Protein AF-Q0P4L7-F1 (afdb_monomer_lite)

Organism: Xenopus tropicalis (NCBI:txid8364)

Foldseek 3Di:
DDPVVVVVVVVPPDDDDPDDDDDDDDDDDDDDDPPVVPPVVVPVLVDDPQADVPQPQQCPFPLNVVLVVLVVVLVVDDPPPPSNVVSVVVNNVVSVLVVQLLVLQLVLCVVLVCVVCSVVLRHDHPPLDQPDPVLLVVLVVLLVVLVVFFPSHPPPDDRGVSSSSSSSVCVVVVNSVVSSVVRCVPTGDPPPPPPD

Sequence (196 aa):
MCLKDWLCAFCCLRLGCLEYPKNEKQPLVSGNNNQYKTYAVIDDDERNLWSSPHDLSHTEAVDDRMLQSWIQTRNQLEKDSEEWQKLNYEIYTLRQARREVRARWRRILEDLGFQKEAETLLSVTKQSTISNPKNMKRAMELLVKLSDNTTIFPAGWDLPVRYLYIMDRLICLDAVDDFLNIAQKKYPKTKMDISQ

InterPro domains:
  IPR031638 Melanoregulin [PF15812] (43-189)
  IPR031638 Melanoregulin [PTHR34340] (6-190)

Structure (mmCIF, N/CA/C/O backbone):
data_AF-Q0P4L7-F1
#
_entry.id   AF-Q0P4L7-F1
#
loop_
_atom_site.group_PDB
_atom_site.id
_atom_site.type_symbol
_atom_site.label_atom_id
_atom_site.label_alt_id
_atom_site.label_comp_id
_atom_site.label_asym_id
_atom_site.label_entity_id
_atom_site.label_seq_id
_atom_site.pdbx_PDB_ins_code
_atom_site.Cartn_x
_atom_site.Cartn_y
_atom_site.Cartn_z
_atom_site.occupancy
_atom_site.B_iso_or_equiv
_atom_site.auth_seq_id
_atom_site.auth_comp_id
_atom_site.auth_asym_id
_atom_site.auth_atom_id
_atom_site.pdbx_PDB_model_num
ATOM 1 N N . MET A 1 1 ? -8.226 -16.761 19.031 1.00 44.53 1 MET A N 1
ATOM 2 C CA . MET A 1 1 ? -7.142 -16.227 19.882 1.00 44.53 1 MET A CA 1
ATOM 3 C C . MET A 1 1 ? -7.599 -14.880 20.400 1.00 44.53 1 MET A C 1
ATOM 5 O O . MET A 1 1 ? -8.199 -14.144 19.626 1.00 44.53 1 MET A O 1
ATOM 9 N N . CYS A 1 2 ? -7.441 -14.613 21.695 1.00 39.97 2 CYS A N 1
ATOM 10 C CA . CYS A 1 2 ? -7.955 -13.394 22.313 1.00 39.97 2 CYS A CA 1
ATOM 11 C C . CYS A 1 2 ? -7.069 -12.192 21.937 1.00 39.97 2 CYS A C 1
ATOM 13 O O . CYS A 1 2 ? -5.871 -12.361 21.715 1.00 39.97 2 CYS A O 1
ATOM 15 N N . LEU A 1 3 ? -7.641 -10.982 21.887 1.00 48.78 3 LEU A N 1
ATOM 16 C CA . LEU A 1 3 ? -6.961 -9.720 21.534 1.00 48.78 3 LEU A CA 1
ATOM 17 C C . LEU A 1 3 ? -5.634 -9.528 22.298 1.00 48.78 3 LEU A C 1
ATOM 19 O O . LEU A 1 3 ? -4.641 -9.058 21.748 1.00 48.78 3 LEU A O 1
ATOM 23 N N . LYS A 1 4 ? -5.613 -9.959 23.567 1.00 49.16 4 LYS A N 1
ATOM 24 C CA . LYS A 1 4 ? -4.428 -9.934 24.433 1.00 49.16 4 LYS A CA 1
ATOM 25 C C . LYS A 1 4 ? -3.365 -10.947 24.016 1.00 49.16 4 LYS A C 1
ATOM 27 O O . LYS A 1 4 ? -2.190 -10.608 24.044 1.00 49.16 4 LYS A O 1
ATOM 32 N N . ASP A 1 5 ? -3.762 -12.143 23.588 1.00 48.72 5 ASP A N 1
ATOM 33 C CA . ASP A 1 5 ? -2.827 -13.199 23.183 1.00 48.72 5 ASP A CA 1
ATOM 34 C C . ASP A 1 5 ? -2.076 -12.796 21.907 1.00 48.72 5 ASP A C 1
ATOM 36 O O . ASP A 1 5 ? -0.876 -13.036 21.789 1.00 48.72 5 ASP A O 1
ATOM 40 N N . TRP A 1 6 ? -2.765 -12.120 20.978 1.00 59.53 6 TRP A N 1
ATOM 41 C CA . TRP A 1 6 ? -2.160 -11.618 19.742 1.00 59.53 6 TRP A CA 1
ATOM 42 C C . TRP A 1 6 ? -1.188 -10.452 19.997 1.00 59.53 6 TRP A C 1
ATOM 44 O O . TRP A 1 6 ? -0.068 -10.466 19.486 1.00 59.53 6 TRP A O 1
ATOM 54 N N . LEU A 1 7 ? -1.568 -9.486 20.846 1.00 53.41 7 LEU A N 1
ATOM 55 C CA . LEU A 1 7 ? -0.697 -8.364 21.231 1.00 53.41 7 LEU A CA 1
ATOM 56 C C . LEU A 1 7 ? 0.515 -8.821 22.070 1.00 53.41 7 LEU A C 1
ATOM 58 O O . LEU A 1 7 ? 1.633 -8.351 21.850 1.00 53.41 7 LEU A O 1
ATOM 62 N N . CYS A 1 8 ? 0.333 -9.773 22.994 1.00 52.91 8 CYS A N 1
ATOM 63 C CA . CYS A 1 8 ? 1.425 -10.314 23.810 1.00 52.91 8 CYS A CA 1
ATOM 64 C C . CYS A 1 8 ? 2.423 -11.142 22.996 1.00 52.91 8 CYS A C 1
ATOM 66 O O . CYS A 1 8 ? 3.624 -11.049 23.256 1.00 52.91 8 CYS A O 1
ATOM 68 N N . ALA A 1 9 ? 1.963 -11.908 22.000 1.00 54.38 9 ALA A N 1
ATOM 69 C CA . ALA A 1 9 ? 2.856 -12.705 21.162 1.00 54.38 9 ALA A CA 1
ATOM 70 C C . ALA A 1 9 ? 3.908 -11.835 20.450 1.00 54.38 9 ALA A C 1
ATOM 72 O O . ALA A 1 9 ? 5.060 -12.245 20.335 1.00 54.38 9 ALA A O 1
ATOM 73 N N . PHE A 1 10 ? 3.557 -10.612 20.040 1.00 47.50 10 PHE A N 1
ATOM 74 C CA . PHE A 1 10 ? 4.502 -9.700 19.390 1.00 47.50 10 PHE A CA 1
ATOM 75 C C . PHE A 1 10 ? 5.312 -8.837 20.362 1.00 47.50 10 PHE A C 1
ATOM 77 O O . PHE A 1 10 ? 6.471 -8.537 20.074 1.00 47.50 10 PHE A O 1
ATOM 84 N N . CYS A 1 11 ? 4.757 -8.469 21.521 1.00 47.03 11 CYS A N 1
ATOM 85 C CA . CYS A 1 11 ? 5.459 -7.606 22.473 1.00 47.03 11 CYS A CA 1
ATOM 86 C C . CYS A 1 11 ? 6.627 -8.314 23.186 1.00 47.03 11 CYS A C 1
ATOM 88 O O . CYS A 1 11 ? 7.619 -7.670 23.517 1.00 47.03 11 CYS A O 1
ATOM 90 N N . CYS A 1 12 ? 6.548 -9.630 23.418 1.00 43.88 12 CYS A N 1
ATOM 91 C CA . CYS A 1 12 ? 7.558 -10.346 24.210 1.00 43.88 12 CYS A CA 1
ATOM 92 C C . CYS A 1 12 ? 8.704 -10.959 23.388 1.00 43.88 12 CYS A C 1
ATOM 94 O O . CYS A 1 12 ? 9.668 -11.454 23.969 1.00 43.88 12 CYS A O 1
ATOM 96 N N . LEU A 1 13 ? 8.634 -10.936 22.053 1.00 46.31 13 LEU A N 1
ATOM 97 C CA . LEU A 1 13 ? 9.623 -11.615 21.208 1.00 46.31 13 LEU A CA 1
ATOM 98 C C . LEU A 1 13 ? 10.881 -10.791 20.904 1.00 46.31 13 LEU A C 1
ATOM 100 O O . LEU A 1 13 ? 11.811 -11.328 20.303 1.00 46.31 13 LEU A O 1
ATOM 104 N N . ARG A 1 14 ? 10.977 -9.523 21.329 1.00 42.06 14 ARG A N 1
ATOM 105 C CA . ARG A 1 14 ? 12.215 -8.747 21.168 1.00 42.06 14 ARG A CA 1
ATOM 106 C C . ARG A 1 14 ? 12.517 -7.862 22.374 1.00 42.06 14 ARG A C 1
ATOM 108 O O . ARG A 1 14 ? 11.899 -6.827 22.563 1.00 42.06 14 ARG A O 1
ATOM 115 N N . LEU A 1 15 ? 13.576 -8.266 23.075 1.00 40.47 15 LEU A N 1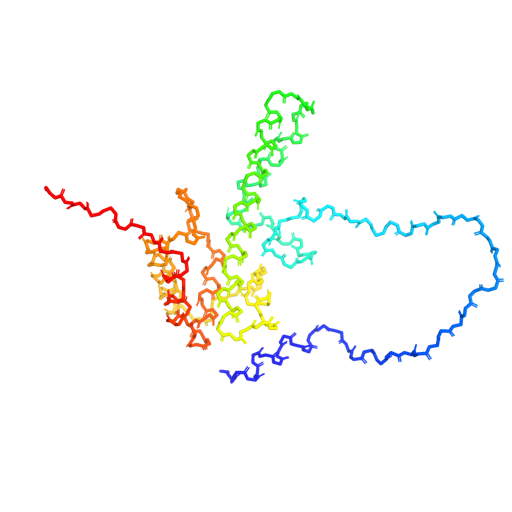
ATOM 116 C CA . LEU A 1 15 ? 14.341 -7.538 24.086 1.00 40.47 15 LEU A CA 1
ATOM 117 C C . LEU A 1 15 ? 13.654 -7.390 25.445 1.00 40.47 15 LEU A C 1
ATOM 119 O O . LEU A 1 15 ? 12.736 -6.601 25.643 1.00 40.47 15 LEU A O 1
ATOM 123 N N . GLY A 1 16 ? 14.195 -8.146 26.402 1.00 37.41 16 GLY A N 1
ATOM 124 C CA . GLY A 1 16 ? 13.920 -7.989 27.817 1.00 37.41 16 GLY A CA 1
ATOM 125 C C . GLY A 1 16 ? 14.076 -6.541 28.267 1.00 37.41 16 GLY A C 1
ATOM 126 O O . GLY A 1 16 ? 14.937 -5.806 27.781 1.00 37.41 16 GLY A O 1
ATOM 127 N N . CYS A 1 17 ? 13.203 -6.181 29.203 1.00 29.72 17 CYS A N 1
ATOM 128 C CA . CYS A 1 17 ? 13.165 -4.946 29.963 1.00 29.72 17 CYS A CA 1
ATOM 129 C C . CYS A 1 17 ? 14.563 -4.592 30.487 1.00 29.72 17 CYS A C 1
ATOM 131 O O . CYS A 1 17 ? 14.951 -5.018 31.573 1.00 29.72 17 CYS A O 1
ATOM 133 N N . LEU A 1 18 ? 15.341 -3.849 29.699 1.00 34.28 18 LEU A N 1
ATOM 134 C CA . LEU A 1 18 ? 16.651 -3.378 30.117 1.00 34.28 18 LEU A CA 1
ATOM 135 C C . LEU A 1 18 ? 16.434 -2.124 30.960 1.00 34.28 18 LEU A C 1
ATOM 137 O O . LEU A 1 18 ? 16.261 -1.013 30.464 1.00 34.28 18 LEU A O 1
ATOM 141 N N . GLU A 1 19 ? 16.361 -2.372 32.258 1.00 32.44 19 GLU A N 1
ATOM 142 C CA . GLU A 1 19 ? 16.401 -1.405 33.340 1.00 32.44 19 GLU A CA 1
ATOM 143 C C . GLU A 1 19 ? 17.551 -0.410 33.103 1.00 32.44 19 GLU A C 1
ATOM 145 O O . GLU A 1 19 ? 18.716 -0.794 33.010 1.00 32.44 19 GLU A O 1
ATOM 150 N N . TYR A 1 20 ? 17.214 0.870 32.925 1.00 30.33 20 TYR A N 1
ATOM 151 C CA . TYR A 1 20 ? 18.166 1.949 32.654 1.00 30.33 20 TYR A CA 1
ATOM 152 C C . TYR A 1 20 ? 19.095 2.167 33.861 1.00 30.33 20 TYR A C 1
ATOM 154 O O . TYR A 1 20 ? 18.627 2.671 34.888 1.00 30.33 20 TYR A O 1
ATOM 162 N N . PRO A 1 21 ? 20.416 1.921 33.766 1.00 38.78 21 PRO A N 1
ATOM 163 C CA . PRO A 1 21 ? 21.329 2.382 34.792 1.00 38.78 21 PRO A CA 1
ATOM 164 C C . PRO A 1 21 ? 21.622 3.866 34.552 1.00 38.78 21 PRO A C 1
ATOM 166 O O . PRO A 1 21 ? 22.407 4.244 33.682 1.00 38.78 21 PRO A O 1
ATOM 169 N N . LYS A 1 22 ? 20.967 4.718 35.346 1.00 37.00 22 LYS A N 1
ATOM 170 C CA . LYS A 1 22 ? 21.284 6.144 35.494 1.00 37.00 22 LYS A CA 1
ATOM 171 C C . LYS A 1 22 ? 22.670 6.289 36.115 1.00 37.00 22 LYS A C 1
ATOM 173 O O . LYS A 1 22 ? 22.792 6.194 37.327 1.00 37.00 22 LYS A O 1
ATOM 178 N N . ASN A 1 23 ? 23.697 6.535 35.311 1.00 41.00 23 ASN A N 1
ATOM 179 C CA . ASN A 1 23 ? 24.987 7.023 35.798 1.00 41.00 23 ASN A CA 1
ATOM 180 C C . ASN A 1 23 ? 25.596 7.967 34.752 1.00 41.00 23 ASN A C 1
ATOM 182 O O . ASN A 1 23 ? 26.463 7.577 33.974 1.00 41.00 23 ASN A O 1
ATOM 186 N N . GLU A 1 24 ? 25.132 9.218 34.724 1.00 37.53 24 GLU A N 1
ATOM 187 C CA . GLU A 1 24 ? 25.842 10.305 34.044 1.00 37.53 24 GLU A CA 1
ATOM 188 C C . GLU A 1 24 ? 27.123 10.624 34.828 1.00 37.53 24 GLU A C 1
ATOM 190 O O . GLU A 1 24 ? 27.081 11.217 35.905 1.00 37.53 24 GLU A O 1
ATOM 195 N N . LYS A 1 25 ? 28.282 10.224 34.297 1.00 51.66 25 LYS A N 1
ATOM 196 C CA . LYS A 1 25 ? 29.585 10.764 34.705 1.00 51.66 25 LYS A CA 1
ATOM 197 C C . LYS A 1 25 ? 30.142 11.570 33.538 1.00 51.66 25 LYS A C 1
ATOM 199 O O . LYS A 1 25 ? 30.413 11.024 32.472 1.00 51.66 25 LYS A O 1
ATOM 204 N N . GLN A 1 26 ? 30.239 12.879 33.745 1.00 42.25 26 GLN A N 1
ATOM 205 C CA . GLN A 1 26 ? 30.697 13.860 32.762 1.00 42.25 26 GLN A CA 1
ATOM 206 C C . GLN A 1 26 ? 32.187 13.652 32.421 1.00 42.25 26 GLN A C 1
ATOM 208 O O . GLN A 1 26 ? 32.976 13.362 33.326 1.00 42.25 26 GLN A O 1
ATOM 213 N N . PRO A 1 27 ? 32.600 13.803 31.149 1.00 48.53 27 PRO A N 1
ATOM 214 C CA . PRO A 1 27 ? 33.981 13.569 30.741 1.00 48.53 27 PRO A CA 1
ATOM 215 C C . PRO A 1 27 ? 34.883 14.784 31.013 1.00 48.53 27 PRO A C 1
ATOM 217 O O . PRO A 1 27 ? 34.676 15.877 30.487 1.00 48.53 27 PRO A O 1
ATOM 220 N N . LEU A 1 28 ? 35.933 14.558 31.805 1.00 43.72 28 LEU A N 1
ATOM 221 C CA . LEU A 1 28 ? 36.986 15.516 32.145 1.00 43.72 28 LEU A CA 1
ATOM 222 C C . LEU A 1 28 ? 38.142 15.428 31.126 1.00 43.72 28 LEU A C 1
ATOM 224 O O . LEU A 1 28 ? 39.209 14.923 31.441 1.00 43.72 28 LEU A O 1
ATOM 228 N N . VAL A 1 29 ? 37.900 15.948 29.918 1.00 40.38 29 VAL A N 1
ATOM 229 C CA . VAL A 1 29 ? 38.888 16.343 28.884 1.00 40.38 29 VAL A CA 1
ATOM 230 C C . VAL A 1 29 ? 39.754 15.242 28.224 1.00 40.38 29 VAL A C 1
ATOM 232 O O . VAL A 1 29 ? 40.307 14.352 28.855 1.00 40.38 29 VAL A O 1
ATOM 235 N N . SER A 1 30 ? 39.988 15.467 26.923 1.00 42.31 30 SER A N 1
ATOM 236 C CA . SER A 1 30 ? 41.144 15.058 26.104 1.00 42.31 30 SER A CA 1
ATOM 237 C C . SER A 1 30 ? 40.996 13.804 25.244 1.00 42.31 30 SER A C 1
ATOM 239 O O . SER A 1 30 ? 40.827 12.694 25.737 1.00 42.31 30 SER A O 1
ATOM 241 N N . GLY A 1 31 ? 41.178 13.995 23.934 1.00 38.62 31 GLY A N 1
ATOM 242 C CA . GLY A 1 31 ? 41.547 12.919 23.019 1.00 38.62 31 GLY A CA 1
ATOM 243 C C . GLY A 1 31 ? 40.929 13.050 21.638 1.00 38.62 31 GLY A C 1
ATOM 244 O O . GLY A 1 31 ? 39.997 12.324 21.314 1.00 38.62 31 GLY A O 1
ATOM 245 N N . ASN A 1 32 ? 41.463 13.963 20.824 1.00 39.31 32 ASN A N 1
ATOM 246 C CA . ASN A 1 32 ? 41.224 14.037 19.384 1.00 39.31 32 ASN A CA 1
ATOM 247 C C . ASN A 1 32 ? 41.332 12.651 18.737 1.00 39.31 32 ASN A C 1
ATOM 249 O O . ASN A 1 32 ? 42.425 12.130 18.547 1.00 39.31 32 ASN A O 1
ATOM 253 N N . ASN A 1 33 ? 40.195 12.075 18.386 1.00 40.22 33 ASN A N 1
ATOM 254 C CA . ASN A 1 33 ? 39.933 11.559 17.055 1.00 40.22 33 ASN A CA 1
ATOM 255 C C . ASN A 1 33 ? 38.457 11.228 17.030 1.00 40.22 33 ASN A C 1
ATOM 257 O O . ASN A 1 33 ? 38.001 10.281 17.666 1.00 40.22 33 ASN A O 1
ATOM 261 N N . ASN A 1 34 ? 37.735 12.071 16.305 1.00 38.81 34 ASN A N 1
ATOM 262 C CA . ASN A 1 34 ? 36.365 11.897 15.884 1.00 38.81 34 ASN A CA 1
ATOM 263 C C . ASN A 1 34 ? 36.195 10.552 15.155 1.00 38.81 34 ASN A C 1
ATOM 265 O O . ASN A 1 34 ? 35.990 10.497 13.947 1.00 38.81 34 ASN A O 1
ATOM 269 N N . GLN A 1 35 ? 36.201 9.451 15.903 1.00 37.53 35 GLN A N 1
ATOM 270 C CA . GLN A 1 35 ? 35.392 8.287 15.598 1.00 37.53 35 GLN A CA 1
ATOM 271 C C . GLN A 1 35 ? 33.951 8.716 15.862 1.00 37.53 35 GLN A C 1
ATOM 273 O O . GLN A 1 35 ? 33.295 8.249 16.794 1.00 37.53 35 GLN A O 1
ATOM 278 N N . TYR A 1 36 ? 33.456 9.656 15.048 1.00 41.06 36 TYR A N 1
ATOM 279 C CA . TYR A 1 36 ? 32.034 9.727 14.806 1.00 41.06 36 TYR A CA 1
ATOM 280 C C . TYR A 1 36 ? 31.698 8.332 14.328 1.00 41.06 36 TYR A C 1
ATOM 282 O O . TYR A 1 36 ? 32.064 7.943 13.221 1.00 41.06 36 TYR A O 1
ATOM 290 N N . LYS A 1 37 ? 31.102 7.551 15.232 1.00 35.62 37 LYS A N 1
ATOM 291 C CA . LYS A 1 37 ? 30.346 6.364 14.896 1.00 35.62 37 LYS A CA 1
ATOM 292 C C . LYS A 1 37 ? 29.421 6.823 13.790 1.00 35.62 37 LYS A C 1
ATOM 294 O O . LYS A 1 37 ? 28.378 7.417 14.055 1.00 35.62 37 LYS A O 1
ATOM 299 N N . THR A 1 38 ? 29.843 6.601 12.553 1.00 39.69 38 THR A N 1
ATOM 300 C CA . THR A 1 38 ? 28.962 6.577 11.415 1.00 39.69 38 THR A CA 1
ATOM 301 C C . THR A 1 38 ? 28.095 5.374 11.734 1.00 39.69 38 THR A C 1
ATOM 303 O O . THR A 1 38 ? 28.371 4.246 11.335 1.00 39.69 38 THR A O 1
ATOM 306 N N . TYR A 1 39 ? 27.046 5.597 12.533 1.00 45.19 39 TYR A N 1
ATOM 307 C CA . TYR A 1 39 ? 25.770 5.003 12.217 1.00 45.19 39 TYR A CA 1
ATOM 308 C C . TYR A 1 39 ? 25.605 5.405 10.770 1.00 45.19 39 TYR A C 1
ATOM 310 O O . TYR A 1 39 ? 25.260 6.544 10.466 1.00 45.19 39 TYR A O 1
ATOM 318 N N . ALA A 1 40 ? 26.082 4.528 9.888 1.00 42.00 40 ALA A N 1
ATOM 319 C CA . ALA A 1 40 ? 25.739 4.564 8.506 1.00 42.00 40 ALA A CA 1
ATOM 320 C C . ALA A 1 40 ? 24.225 4.583 8.593 1.00 42.00 40 ALA A C 1
ATOM 322 O O . ALA A 1 40 ? 23.584 3.587 8.940 1.00 42.00 40 ALA A O 1
ATOM 323 N N . VAL A 1 41 ? 23.676 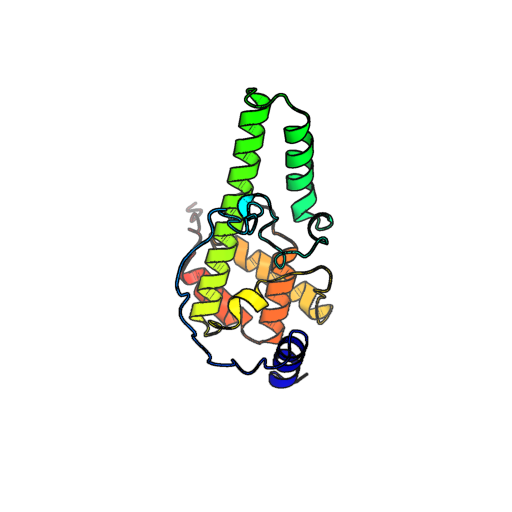5.782 8.423 1.00 43.47 41 VAL A N 1
ATOM 324 C CA . VAL A 1 41 ? 22.348 6.001 7.907 1.00 43.47 41 VAL A CA 1
ATOM 325 C C . VAL A 1 41 ? 22.451 5.310 6.560 1.00 43.47 41 VAL A C 1
ATOM 327 O O . VAL A 1 41 ? 22.825 5.920 5.568 1.00 43.47 41 VAL A O 1
ATOM 330 N N . ILE A 1 42 ? 22.376 3.975 6.591 1.00 46.94 42 ILE A N 1
ATOM 331 C CA . ILE A 1 42 ? 22.308 3.133 5.418 1.00 46.94 42 ILE A CA 1
ATOM 332 C C . ILE A 1 42 ? 21.004 3.610 4.848 1.00 46.94 42 ILE A C 1
ATOM 334 O O . ILE A 1 42 ? 19.959 3.315 5.434 1.00 46.94 42 ILE A O 1
ATOM 338 N N . ASP A 1 43 ? 21.176 4.478 3.859 1.00 51.66 43 ASP A N 1
ATOM 339 C CA . ASP A 1 43 ? 20.202 5.361 3.268 1.00 51.66 43 ASP A CA 1
ATOM 340 C C . ASP A 1 43 ? 18.840 4.685 3.337 1.00 51.66 43 ASP A C 1
ATOM 342 O O . ASP A 1 43 ? 18.588 3.692 2.655 1.00 51.66 43 ASP A O 1
ATOM 346 N N . ASP A 1 44 ? 18.012 5.113 4.291 1.00 50.16 44 ASP A N 1
ATOM 347 C CA . ASP A 1 44 ? 16.702 4.497 4.505 1.00 50.16 44 ASP A CA 1
ATOM 348 C C . ASP A 1 44 ? 15.873 4.609 3.215 1.00 50.16 44 ASP A C 1
ATOM 350 O O . ASP A 1 44 ? 15.056 3.743 2.910 1.00 50.16 44 ASP A O 1
ATOM 354 N N . ASP A 1 45 ? 16.198 5.612 2.386 1.00 48.22 45 ASP A N 1
ATOM 355 C CA . ASP A 1 45 ? 15.688 5.774 1.035 1.00 48.22 45 ASP A CA 1
ATOM 356 C C . ASP A 1 45 ? 16.082 4.639 0.082 1.00 48.22 45 ASP A C 1
ATOM 358 O O . ASP A 1 45 ? 15.285 4.320 -0.803 1.00 48.22 45 ASP A O 1
ATOM 362 N N . GLU A 1 46 ? 17.246 3.994 0.232 1.00 50.19 46 GLU A N 1
ATOM 363 C CA . GLU A 1 46 ? 17.622 2.816 -0.558 1.00 50.19 46 GLU A CA 1
ATOM 364 C C . GLU A 1 46 ? 16.882 1.546 -0.138 1.00 50.19 46 GLU A C 1
ATOM 366 O O . GLU A 1 46 ? 16.691 0.642 -0.964 1.00 50.19 46 GLU A O 1
ATOM 371 N N . ARG A 1 47 ? 16.422 1.480 1.114 1.00 55.94 47 ARG A N 1
ATOM 372 C CA . ARG A 1 47 ? 15.744 0.307 1.660 1.00 55.94 47 ARG A CA 1
ATOM 373 C C . ARG A 1 47 ? 14.282 0.280 1.244 1.00 55.94 47 ARG A C 1
ATOM 375 O O . ARG A 1 47 ? 13.583 1.285 1.157 1.00 55.94 47 ARG A O 1
ATOM 382 N N . ASN A 1 48 ? 13.803 -0.918 0.934 1.00 57.66 48 ASN A N 1
ATOM 383 C CA . ASN A 1 48 ? 12.422 -1.102 0.535 1.00 57.66 48 ASN A CA 1
ATOM 384 C C . ASN A 1 48 ? 11.498 -0.785 1.725 1.00 57.66 48 ASN A C 1
ATOM 386 O O . ASN A 1 48 ? 11.424 -1.562 2.673 1.00 57.66 48 ASN A O 1
ATOM 390 N N . LEU A 1 49 ? 10.787 0.344 1.645 1.00 59.22 49 LEU A N 1
ATOM 391 C CA . LEU A 1 49 ? 9.923 0.971 2.669 1.00 59.22 49 LEU A CA 1
ATOM 392 C C . LEU A 1 49 ? 8.819 0.077 3.271 1.00 59.22 49 LEU A C 1
ATOM 394 O O . LEU A 1 49 ? 8.020 0.517 4.099 1.00 59.22 49 LEU A O 1
ATOM 398 N N . TRP A 1 50 ? 8.702 -1.154 2.792 1.00 61.19 50 TRP A N 1
ATOM 399 C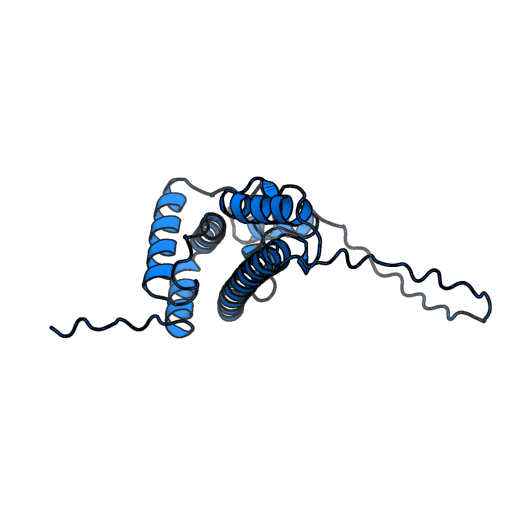 CA . TRP A 1 50 ? 7.579 -2.042 3.043 1.00 61.19 50 TRP A CA 1
ATOM 400 C C . TRP A 1 50 ? 7.799 -3.102 4.104 1.00 61.19 50 TRP A C 1
ATOM 402 O O . TRP A 1 50 ? 6.834 -3.720 4.553 1.00 61.19 50 TRP A O 1
ATOM 412 N N . SER A 1 51 ? 9.035 -3.331 4.501 1.00 54.72 51 SER A N 1
ATOM 413 C CA . SER A 1 51 ? 9.357 -4.377 5.456 1.00 54.72 51 SER A CA 1
ATOM 414 C C . SER A 1 51 ? 10.067 -3.765 6.645 1.00 54.72 51 SER A C 1
ATOM 416 O O . SER A 1 51 ? 10.647 -2.683 6.544 1.00 54.72 51 SER A O 1
ATOM 418 N N . SER A 1 52 ? 10.036 -4.480 7.769 1.00 52.22 52 SER A N 1
ATOM 419 C CA . SER A 1 52 ? 10.772 -4.071 8.958 1.00 52.22 52 SER A CA 1
ATOM 420 C C . SER A 1 52 ? 12.206 -3.700 8.580 1.00 52.22 52 SER A C 1
ATOM 422 O O . SER A 1 52 ? 12.821 -4.428 7.791 1.00 52.22 52 SER A O 1
ATOM 424 N N . PRO A 1 53 ? 12.752 -2.607 9.134 1.00 53.44 53 PRO A N 1
ATOM 425 C CA . PRO A 1 53 ? 14.152 -2.279 8.939 1.00 53.44 53 PRO A CA 1
ATOM 426 C C . PRO A 1 53 ? 14.993 -3.541 9.164 1.00 53.44 53 PRO A C 1
ATOM 428 O O . PRO A 1 53 ? 14.813 -4.215 10.183 1.00 53.44 53 PRO A O 1
ATOM 431 N N . HIS A 1 54 ? 15.900 -3.849 8.233 1.00 54.34 54 HIS A N 1
ATOM 432 C CA . HIS A 1 54 ? 16.801 -5.017 8.256 1.00 54.34 54 HIS A CA 1
ATOM 433 C C . HIS A 1 54 ? 16.188 -6.380 7.865 1.00 54.34 54 HIS A C 1
ATOM 435 O O . HIS A 1 54 ? 16.873 -7.399 7.966 1.00 54.34 54 HIS A O 1
ATOM 441 N N . ASP A 1 55 ? 14.939 -6.440 7.402 1.00 54.97 55 ASP A N 1
ATOM 442 C CA . ASP A 1 55 ? 14.322 -7.691 6.944 1.00 54.97 55 ASP A CA 1
ATOM 443 C C . ASP A 1 55 ? 14.779 -8.077 5.523 1.00 54.97 55 ASP A C 1
ATOM 445 O O . ASP A 1 55 ? 14.051 -7.884 4.563 1.00 54.97 55 ASP A O 1
ATOM 449 N N . LEU A 1 56 ? 15.962 -8.689 5.373 1.00 52.94 56 LEU A N 1
ATOM 450 C CA . LEU A 1 56 ? 16.594 -9.096 4.088 1.00 52.94 56 LEU A CA 1
ATOM 451 C C . LEU A 1 56 ? 15.688 -9.841 3.082 1.00 52.94 56 LEU A C 1
ATOM 453 O O . LEU A 1 56 ? 16.028 -10.015 1.916 1.00 52.94 56 LEU A O 1
ATOM 457 N N . SER A 1 57 ? 14.531 -10.281 3.545 1.00 53.44 57 SER A N 1
ATOM 458 C CA . SER A 1 57 ? 13.450 -10.921 2.830 1.00 53.44 57 SER A CA 1
ATOM 459 C C . SER A 1 57 ? 12.729 -10.020 1.788 1.00 53.44 57 SER A C 1
ATOM 461 O O . SER A 1 57 ? 11.937 -10.519 0.986 1.00 53.44 57 SER A O 1
ATOM 463 N N . HIS A 1 58 ? 13.063 -8.721 1.748 1.00 55.03 58 HIS A N 1
ATOM 464 C CA . HIS A 1 58 ? 12.475 -7.643 0.932 1.00 55.03 58 HIS A CA 1
ATOM 465 C C . HIS A 1 58 ? 12.284 -7.897 -0.573 1.00 55.03 58 HIS A C 1
ATOM 467 O O . HIS A 1 58 ? 11.414 -7.277 -1.176 1.00 55.03 58 HIS A O 1
ATOM 473 N N . THR A 1 59 ? 13.133 -8.705 -1.206 1.00 52.41 59 THR A N 1
ATOM 474 C CA . THR A 1 59 ? 13.238 -8.794 -2.676 1.00 52.41 59 THR A CA 1
ATOM 475 C C . THR A 1 59 ? 12.311 -9.830 -3.310 1.00 52.41 59 THR A C 1
ATOM 477 O O . THR A 1 59 ? 12.152 -9.855 -4.525 1.00 52.41 59 THR A O 1
ATOM 480 N N . GLU A 1 60 ? 11.677 -10.687 -2.510 1.00 55.09 60 GLU A N 1
ATOM 481 C CA . GLU A 1 60 ? 10.895 -11.812 -3.043 1.00 55.09 60 GLU A CA 1
ATOM 482 C C . GLU A 1 60 ? 9.423 -11.478 -3.309 1.00 55.09 60 GLU A C 1
ATOM 484 O O . GLU A 1 60 ? 8.743 -12.220 -4.021 1.00 55.09 60 GLU A O 1
ATOM 489 N N . ALA A 1 61 ? 8.904 -10.375 -2.762 1.00 66.94 61 ALA A N 1
ATOM 490 C CA . ALA A 1 61 ? 7.512 -10.007 -2.983 1.00 66.94 61 ALA A CA 1
ATOM 491 C C . ALA A 1 61 ? 7.288 -9.574 -4.438 1.00 66.94 61 ALA A C 1
ATOM 493 O O . ALA A 1 61 ? 8.091 -8.846 -5.022 1.00 66.94 61 ALA A O 1
ATOM 494 N N . VAL A 1 62 ? 6.158 -9.993 -5.016 1.00 67.94 62 VAL A N 1
ATOM 495 C CA . VAL A 1 62 ? 5.814 -9.696 -6.416 1.00 67.94 62 VAL A CA 1
ATOM 496 C C . VAL A 1 62 ? 5.864 -8.199 -6.702 1.00 67.94 62 VAL A C 1
ATOM 498 O O . VAL A 1 62 ? 6.467 -7.797 -7.694 1.00 67.94 62 VAL A O 1
ATOM 501 N N . ASP A 1 63 ? 5.328 -7.409 -5.773 1.00 68.94 63 ASP A N 1
ATOM 502 C CA . ASP A 1 63 ? 5.278 -5.949 -5.830 1.00 68.94 63 ASP A CA 1
ATOM 503 C C . ASP A 1 63 ? 6.679 -5.310 -5.927 1.00 68.94 63 ASP A C 1
ATOM 505 O O . ASP A 1 63 ? 6.820 -4.183 -6.395 1.00 68.94 63 ASP A O 1
ATOM 509 N N . ASP A 1 64 ? 7.732 -6.006 -5.489 1.00 78.62 64 ASP A N 1
ATOM 510 C CA . ASP A 1 64 ? 9.101 -5.487 -5.405 1.00 78.62 64 ASP A CA 1
ATOM 511 C C . ASP A 1 64 ? 10.000 -5.920 -6.557 1.00 78.62 64 ASP A C 1
ATOM 513 O O . ASP A 1 64 ? 11.023 -5.279 -6.796 1.00 78.62 64 ASP A O 1
ATOM 517 N N . ARG A 1 65 ? 9.591 -6.936 -7.327 1.00 81.38 65 ARG A N 1
ATOM 518 C CA . ARG A 1 65 ? 10.360 -7.436 -8.476 1.00 81.38 65 ARG A CA 1
ATOM 519 C C . ARG A 1 65 ? 10.623 -6.344 -9.510 1.00 81.38 65 ARG A C 1
ATOM 521 O O . ARG A 1 65 ? 11.736 -6.239 -10.015 1.00 81.38 65 ARG A O 1
ATOM 528 N N . MET A 1 66 ? 9.626 -5.496 -9.771 1.00 84.88 66 MET A N 1
ATOM 529 C CA . MET A 1 66 ? 9.765 -4.366 -10.694 1.00 84.88 66 MET A CA 1
ATOM 530 C C . MET A 1 66 ? 10.783 -3.341 -10.181 1.00 84.88 66 MET A C 1
ATOM 532 O O . MET A 1 66 ? 11.711 -2.982 -10.900 1.00 84.88 66 MET A O 1
ATOM 536 N N . LEU A 1 67 ? 10.664 -2.928 -8.914 1.00 87.38 67 LEU A N 1
ATOM 537 C CA . LEU A 1 67 ? 11.596 -1.979 -8.301 1.00 87.38 67 LEU A CA 1
ATOM 538 C C . LEU A 1 67 ? 13.025 -2.538 -8.270 1.00 87.38 67 LEU A C 1
ATOM 540 O O . LEU A 1 67 ? 13.977 -1.821 -8.566 1.00 87.38 67 LEU A O 1
ATOM 544 N N . GLN A 1 68 ? 13.184 -3.817 -7.929 1.00 84.88 68 GLN A N 1
ATOM 545 C CA . GLN A 1 68 ? 14.489 -4.467 -7.905 1.00 84.88 68 GLN A CA 1
ATOM 546 C C . GLN A 1 68 ? 15.107 -4.544 -9.302 1.00 84.88 68 GLN A C 1
ATOM 548 O O . GLN A 1 68 ? 16.290 -4.245 -9.450 1.00 84.88 68 GLN A O 1
ATOM 553 N N . SER A 1 69 ? 14.316 -4.896 -10.319 1.00 89.81 69 SER A N 1
ATOM 554 C CA . SER A 1 69 ? 14.765 -4.894 -11.711 1.00 89.81 69 SER A CA 1
ATOM 555 C C . SER A 1 69 ? 15.243 -3.503 -12.127 1.00 89.81 69 SER A C 1
ATOM 557 O O . SER A 1 69 ? 16.348 -3.384 -12.646 1.00 89.81 69 SER A O 1
ATOM 559 N N . TRP A 1 70 ? 14.485 -2.447 -11.818 1.00 91.94 70 TRP A N 1
ATOM 560 C CA . TRP A 1 70 ? 14.899 -1.071 -12.103 1.00 91.94 70 TRP A CA 1
ATOM 561 C C . TRP A 1 70 ? 16.192 -0.684 -11.389 1.00 91.94 70 TRP A C 1
ATOM 563 O O . TRP A 1 70 ? 17.080 -0.101 -11.999 1.00 91.94 70 TRP A O 1
ATOM 573 N N . ILE A 1 71 ? 16.341 -1.039 -10.113 1.00 89.62 71 ILE A N 1
ATOM 574 C CA . ILE A 1 71 ? 17.570 -0.775 -9.354 1.00 89.62 71 ILE A CA 1
ATOM 575 C C . ILE A 1 71 ? 18.771 -1.483 -9.993 1.00 89.62 71 ILE A C 1
ATOM 577 O O . ILE A 1 71 ? 19.827 -0.871 -10.150 1.00 89.62 71 ILE A O 1
ATOM 581 N N . GLN A 1 72 ? 18.620 -2.753 -10.377 1.00 90.56 72 GLN A N 1
ATOM 582 C CA . GLN A 1 72 ? 19.685 -3.527 -11.017 1.00 90.56 72 GLN A CA 1
ATOM 583 C C . GLN A 1 72 ? 20.078 -2.937 -12.370 1.00 90.56 72 GLN A C 1
ATOM 585 O O . GLN A 1 72 ? 21.264 -2.717 -12.601 1.00 90.56 72 GLN A O 1
ATOM 590 N N . THR A 1 73 ? 19.101 -2.627 -13.225 1.00 93.81 73 THR A N 1
ATOM 591 C CA . THR A 1 73 ? 19.349 -1.996 -14.526 1.00 93.81 73 THR A CA 1
ATOM 592 C C . THR A 1 73 ? 20.021 -0.634 -14.351 1.00 93.81 73 THR A C 1
ATOM 594 O O . THR A 1 73 ? 21.046 -0.384 -14.972 1.00 93.81 73 THR A O 1
ATOM 597 N N . ARG A 1 74 ? 19.542 0.216 -13.433 1.00 93.44 74 ARG A N 1
ATOM 598 C CA . ARG A 1 74 ? 20.161 1.521 -13.139 1.00 93.44 74 ARG A CA 1
ATOM 599 C C . ARG A 1 74 ? 21.619 1.373 -12.714 1.00 93.44 74 ARG A C 1
ATOM 601 O O . ARG A 1 74 ? 22.453 2.162 -13.133 1.00 93.44 74 ARG A O 1
ATOM 608 N N . ASN A 1 75 ? 21.934 0.375 -11.891 1.00 92.75 75 ASN A N 1
ATOM 609 C CA . ASN A 1 75 ? 23.301 0.149 -11.415 1.00 92.75 75 ASN A CA 1
ATOM 610 C C . ASN A 1 75 ? 24.262 -0.334 -12.519 1.00 92.75 75 ASN A C 1
ATOM 612 O O . ASN A 1 75 ? 25.471 -0.280 -12.317 1.00 92.75 75 ASN A O 1
ATOM 616 N N . GLN A 1 76 ? 23.744 -0.825 -13.649 1.00 95.81 76 GLN A N 1
ATOM 617 C CA . GLN A 1 76 ? 24.537 -1.220 -14.820 1.00 95.81 76 GLN A CA 1
ATOM 618 C C . GLN A 1 76 ? 24.775 -0.058 -15.794 1.00 95.81 76 GLN A C 1
ATOM 620 O O . GLN A 1 76 ? 25.688 -0.136 -16.613 1.00 95.81 76 GLN A O 1
ATOM 625 N N . LEU A 1 77 ? 23.960 0.999 -15.720 1.00 95.31 77 LEU A N 1
ATOM 626 C CA . LEU A 1 77 ? 24.075 2.180 -16.573 1.00 95.31 77 LEU A CA 1
ATOM 627 C C . LEU A 1 77 ? 25.162 3.132 -16.065 1.00 95.31 77 LEU A C 1
ATOM 629 O O . LEU A 1 77 ? 25.434 3.214 -14.865 1.00 95.31 77 LEU A O 1
ATOM 633 N N . GLU A 1 78 ? 25.749 3.896 -16.987 1.00 96.12 78 GLU A N 1
ATOM 634 C CA . GLU A 1 78 ? 26.667 4.977 -16.634 1.00 96.12 78 GLU A CA 1
ATOM 635 C C . GLU A 1 78 ? 25.933 6.025 -15.793 1.00 96.12 78 GLU A C 1
ATOM 637 O O . GLU A 1 78 ? 24.848 6.496 -16.154 1.00 96.12 78 GLU A O 1
ATOM 642 N N . LYS A 1 79 ? 26.525 6.374 -14.650 1.00 94.56 79 LYS A N 1
ATOM 643 C CA . LYS A 1 79 ? 25.954 7.350 -13.729 1.00 94.56 79 LYS A CA 1
ATOM 644 C C . LYS A 1 79 ? 25.759 8.690 -14.442 1.00 94.56 79 LYS A C 1
ATOM 646 O O . LYS A 1 79 ? 26.621 9.122 -15.194 1.00 94.56 79 LYS A O 1
ATOM 651 N N . ASP A 1 80 ? 24.626 9.334 -14.177 1.00 92.81 80 ASP A N 1
ATOM 652 C CA . ASP A 1 80 ? 24.238 10.631 -14.746 1.00 92.81 80 ASP A CA 1
ATOM 653 C C . ASP A 1 80 ? 23.972 10.639 -16.265 1.00 92.81 80 ASP A C 1
ATOM 655 O O . ASP A 1 80 ? 23.644 11.694 -16.809 1.00 92.81 80 ASP A O 1
ATOM 659 N N . SER A 1 81 ? 24.002 9.482 -16.939 1.00 96.38 81 SER A N 1
ATOM 660 C CA . SER A 1 81 ? 23.446 9.342 -18.292 1.00 96.38 81 SER A CA 1
ATOM 661 C C . SER A 1 81 ? 21.931 9.595 -18.305 1.00 96.38 81 SER A C 1
ATOM 663 O O . SER A 1 81 ? 21.254 9.445 -17.286 1.00 96.38 81 SER A O 1
ATOM 665 N N . GLU A 1 82 ? 21.370 9.952 -19.463 1.00 97.44 82 GLU A N 1
ATOM 666 C CA . GLU A 1 82 ? 19.929 10.220 -19.607 1.00 97.44 82 GLU A CA 1
ATOM 667 C C . GLU A 1 82 ? 19.073 9.022 -19.155 1.00 97.44 82 GLU A C 1
ATOM 669 O O . GLU A 1 82 ? 18.124 9.173 -18.381 1.00 97.44 82 GLU A O 1
ATOM 674 N N . GLU A 1 83 ? 19.451 7.811 -19.571 1.00 96.56 83 GLU A N 1
ATOM 675 C CA . GLU A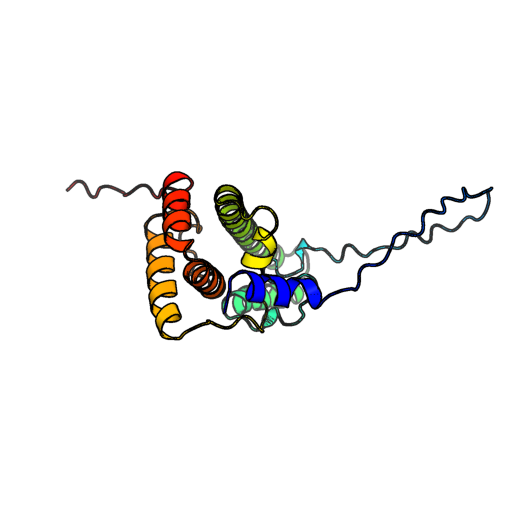 1 83 ? 18.770 6.574 -19.180 1.00 96.56 83 GLU A CA 1
ATOM 676 C C . GLU A 1 83 ? 18.878 6.318 -17.672 1.00 96.56 83 GLU A C 1
ATOM 678 O O . GLU A 1 83 ? 17.886 5.958 -17.027 1.00 96.56 83 GLU A O 1
ATOM 683 N N . TRP A 1 84 ? 20.059 6.553 -17.087 1.00 97.56 84 TRP A N 1
ATOM 684 C CA . TRP A 1 84 ? 20.272 6.430 -15.647 1.00 97.56 84 TRP A CA 1
ATOM 685 C C . TRP A 1 84 ? 19.403 7.420 -14.868 1.00 97.56 84 TRP A C 1
ATOM 687 O O . TRP A 1 84 ? 18.752 7.029 -13.899 1.00 97.56 84 TRP A O 1
ATOM 697 N N . GLN A 1 85 ? 19.343 8.683 -15.303 1.00 97.31 85 GLN A N 1
ATOM 698 C CA . GLN A 1 85 ? 18.550 9.733 -14.659 1.00 97.31 85 GLN A CA 1
ATOM 699 C C . GLN A 1 85 ? 17.058 9.423 -14.724 1.00 97.31 85 GLN A C 1
ATOM 701 O O . GLN A 1 85 ? 16.368 9.525 -13.707 1.00 97.31 85 GLN A O 1
ATOM 706 N N . LYS A 1 86 ? 16.573 8.984 -15.891 1.00 97.12 86 LYS A N 1
ATOM 707 C CA . LYS A 1 86 ? 15.185 8.556 -16.070 1.00 97.12 86 LYS A CA 1
ATOM 708 C C . LYS A 1 86 ? 14.842 7.426 -15.107 1.00 97.12 86 LYS A C 1
ATOM 710 O O . LYS A 1 86 ? 13.873 7.524 -14.361 1.00 97.12 86 LYS A O 1
ATOM 715 N N . LEU A 1 87 ? 15.664 6.381 -15.059 1.00 95.06 87 LEU A N 1
ATOM 716 C CA . LEU A 1 87 ? 15.402 5.237 -14.193 1.00 95.06 87 LEU A CA 1
ATOM 717 C C . LEU A 1 87 ? 15.508 5.598 -12.706 1.00 95.06 87 LEU A C 1
ATOM 719 O O . LEU A 1 87 ? 14.724 5.118 -11.888 1.00 95.06 87 LEU A O 1
ATOM 723 N N . ASN A 1 88 ? 16.433 6.489 -12.349 1.00 93.19 88 ASN A N 1
ATOM 724 C CA . ASN A 1 88 ? 16.542 7.025 -10.999 1.00 93.19 88 ASN A CA 1
ATOM 725 C C . ASN A 1 88 ? 15.289 7.822 -10.592 1.00 93.19 88 ASN A C 1
ATOM 727 O O . ASN A 1 88 ? 14.800 7.662 -9.473 1.00 93.19 88 ASN A O 1
ATOM 731 N N . TYR A 1 89 ? 14.733 8.623 -11.504 1.00 95.69 89 TYR A N 1
ATOM 732 C CA . TYR A 1 89 ? 13.478 9.344 -11.294 1.00 95.69 89 TYR A CA 1
ATOM 733 C C . TYR A 1 89 ? 12.276 8.400 -11.130 1.00 95.69 89 TYR A C 1
ATOM 735 O O . TYR A 1 89 ? 11.470 8.593 -10.217 1.00 95.69 89 TYR A O 1
ATOM 743 N N . GLU A 1 90 ? 12.174 7.348 -11.944 1.00 92.75 90 GLU A N 1
ATOM 744 C CA . GLU A 1 90 ? 11.112 6.334 -11.824 1.00 92.75 90 GLU A CA 1
ATOM 745 C C . GLU A 1 90 ? 11.181 5.596 -10.478 1.00 92.75 90 GLU A C 1
ATOM 747 O O . GLU A 1 90 ? 10.183 5.474 -9.761 1.00 92.75 90 GLU A O 1
ATOM 752 N N . ILE A 1 91 ? 12.383 5.167 -10.072 1.00 89.56 91 ILE A N 1
ATOM 753 C CA . ILE A 1 91 ? 12.627 4.540 -8.764 1.00 89.56 91 ILE A CA 1
ATOM 754 C C . ILE A 1 91 ? 12.203 5.477 -7.631 1.00 89.56 91 ILE A C 1
ATOM 756 O O . ILE A 1 91 ? 11.517 5.053 -6.695 1.00 89.56 91 ILE A O 1
ATOM 760 N N . TYR A 1 92 ? 12.601 6.747 -7.710 1.00 89.88 92 TYR A N 1
ATOM 761 C CA . TYR A 1 92 ? 12.241 7.754 -6.720 1.00 89.88 92 TYR A CA 1
ATOM 762 C C . TYR A 1 92 ? 10.724 7.943 -6.637 1.00 89.88 92 TYR A C 1
ATOM 764 O O . TYR A 1 92 ? 10.157 7.882 -5.545 1.00 89.88 92 TYR A O 1
ATOM 772 N N . THR A 1 93 ? 10.058 8.108 -7.778 1.00 90.94 93 THR A N 1
ATOM 773 C CA . THR A 1 93 ? 8.608 8.318 -7.866 1.00 90.94 93 THR A CA 1
ATOM 774 C C . THR A 1 93 ? 7.841 7.135 -7.287 1.00 90.94 93 THR A C 1
ATOM 776 O O . THR A 1 93 ? 6.938 7.320 -6.469 1.00 90.94 93 THR A O 1
ATOM 779 N N . LEU A 1 94 ? 8.255 5.904 -7.603 1.00 88.06 94 LEU A N 1
ATOM 780 C CA . LEU A 1 94 ? 7.657 4.705 -7.021 1.00 88.06 94 LEU A CA 1
ATOM 781 C C . LEU A 1 94 ? 7.856 4.647 -5.499 1.00 88.06 94 LEU A C 1
ATOM 783 O O . LEU A 1 94 ? 6.921 4.323 -4.765 1.00 88.06 94 LEU A O 1
ATOM 787 N N . ARG A 1 95 ? 9.053 4.970 -4.994 1.00 87.81 95 ARG A N 1
ATOM 788 C CA . ARG A 1 95 ? 9.313 5.036 -3.544 1.00 87.8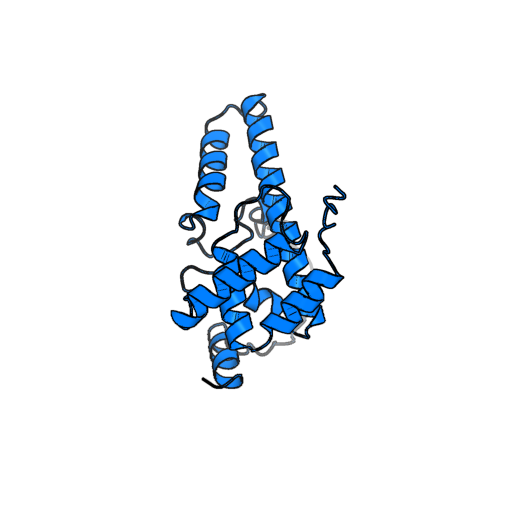1 95 ARG A CA 1
ATOM 789 C C . ARG A 1 95 ? 8.456 6.106 -2.866 1.00 87.81 95 ARG A C 1
ATOM 791 O O . ARG A 1 95 ? 7.910 5.839 -1.797 1.00 87.81 95 ARG A O 1
ATOM 798 N N . GLN A 1 96 ? 8.277 7.270 -3.489 1.00 88.69 96 GLN A N 1
ATOM 799 C CA . GLN A 1 96 ? 7.399 8.314 -2.959 1.00 88.69 96 GLN A CA 1
ATOM 800 C C . GLN A 1 96 ? 5.939 7.873 -2.916 1.00 88.69 96 GLN A C 1
ATOM 802 O O . GLN A 1 96 ? 5.320 7.959 -1.859 1.00 88.69 96 GLN A O 1
ATOM 807 N N . ALA A 1 97 ? 5.417 7.297 -4.000 1.00 89.56 97 ALA A N 1
ATOM 808 C CA . ALA A 1 97 ? 4.066 6.741 -4.022 1.00 89.56 97 ALA A CA 1
ATOM 809 C C . ALA A 1 97 ? 3.858 5.726 -2.881 1.00 89.56 97 ALA A C 1
ATOM 811 O O . ALA A 1 97 ? 2.873 5.790 -2.144 1.00 89.56 97 ALA A O 1
ATOM 812 N N . ARG A 1 98 ? 4.835 4.838 -2.658 1.00 88.94 98 ARG A N 1
ATOM 813 C CA . ARG A 1 98 ? 4.819 3.865 -1.554 1.00 88.94 98 ARG A CA 1
ATOM 814 C C . ARG A 1 98 ? 4.797 4.536 -0.176 1.00 88.94 98 ARG A C 1
ATOM 816 O O . ARG A 1 98 ? 3.986 4.139 0.662 1.00 88.94 98 ARG A O 1
ATOM 823 N N . ARG A 1 99 ? 5.634 5.557 0.057 1.00 88.44 99 ARG A N 1
ATOM 824 C CA . ARG A 1 99 ? 5.632 6.348 1.305 1.00 88.44 99 ARG A CA 1
ATOM 825 C C . ARG A 1 99 ? 4.294 7.016 1.545 1.00 88.44 99 ARG A C 1
ATOM 827 O O . ARG A 1 99 ? 3.764 6.934 2.650 1.00 88.44 99 ARG A O 1
ATOM 834 N N . GLU A 1 100 ? 3.746 7.654 0.521 1.00 92.31 100 GLU A N 1
ATOM 835 C CA . GLU A 1 100 ? 2.476 8.353 0.628 1.00 92.31 100 GLU A CA 1
ATOM 836 C C . GLU A 1 100 ? 1.352 7.401 1.000 1.00 92.31 100 GLU A C 1
ATOM 838 O O . GLU A 1 100 ? 0.606 7.676 1.936 1.00 92.31 100 GLU A O 1
ATOM 843 N N . VAL A 1 101 ? 1.241 6.258 0.326 1.00 93.00 101 VAL A N 1
ATOM 844 C CA . VAL A 1 101 ? 0.168 5.313 0.641 1.00 93.00 101 VAL A CA 1
ATOM 845 C C . VAL A 1 101 ? 0.370 4.703 2.020 1.00 93.00 101 VAL A C 1
ATOM 847 O O . VAL A 1 101 ? -0.589 4.649 2.790 1.00 93.00 101 VAL A O 1
ATOM 850 N N . ARG A 1 102 ? 1.602 4.356 2.415 1.00 92.06 102 ARG A N 1
ATOM 851 C CA . ARG A 1 102 ? 1.883 3.940 3.798 1.00 92.06 102 ARG A CA 1
ATOM 852 C C . ARG A 1 102 ? 1.444 5.010 4.803 1.00 92.06 102 ARG A C 1
ATOM 854 O O . ARG A 1 102 ? 0.766 4.680 5.772 1.00 92.06 102 ARG A O 1
ATOM 861 N N . ALA A 1 103 ? 1.766 6.278 4.559 1.00 93.19 103 ALA A N 1
ATOM 862 C CA . ALA A 1 103 ? 1.392 7.389 5.431 1.00 93.19 103 ALA A CA 1
ATOM 863 C C . ALA A 1 103 ? -0.131 7.602 5.500 1.00 93.19 103 ALA A C 1
ATOM 865 O O . ALA A 1 103 ? -0.666 7.876 6.575 1.00 93.19 103 ALA A O 1
ATOM 866 N N . ARG A 1 104 ? -0.848 7.441 4.379 1.00 96.38 104 ARG A N 1
ATOM 867 C CA . ARG A 1 104 ? -2.320 7.515 4.331 1.00 96.38 104 ARG A CA 1
ATOM 868 C C . ARG A 1 104 ? -2.953 6.408 5.169 1.00 96.38 104 ARG A C 1
ATOM 870 O O . ARG A 1 104 ? -3.809 6.691 6.002 1.00 96.38 104 ARG A O 1
ATOM 877 N N . TRP A 1 105 ? -2.483 5.172 5.008 1.00 96.50 105 TRP A N 1
ATOM 878 C CA . TRP A 1 105 ? -2.935 4.041 5.819 1.00 96.50 105 TRP A CA 1
ATOM 879 C C . TRP A 1 105 ? -2.626 4.239 7.303 1.00 96.50 105 TRP A C 1
ATOM 881 O O . TRP A 1 105 ? -3.498 4.029 8.141 1.00 96.50 105 TRP A O 1
ATOM 891 N N . ARG A 1 106 ? -1.415 4.705 7.629 1.00 96.06 106 ARG A N 1
ATOM 892 C CA . ARG A 1 106 ? -1.007 5.012 9.004 1.00 96.06 106 ARG A CA 1
ATOM 893 C C . ARG A 1 106 ? -1.940 6.024 9.654 1.00 96.06 106 ARG A C 1
ATOM 895 O O . ARG A 1 106 ? -2.426 5.762 10.746 1.00 96.06 106 ARG A O 1
ATOM 902 N N . ARG A 1 107 ? -2.250 7.127 8.966 1.00 97.69 107 ARG A N 1
ATOM 903 C CA . ARG A 1 107 ? -3.194 8.138 9.466 1.00 97.69 107 ARG A CA 1
ATOM 904 C C . ARG A 1 107 ? -4.562 7.555 9.791 1.00 97.69 107 ARG A C 1
ATOM 906 O O . ARG A 1 107 ? -5.140 7.928 10.800 1.00 97.69 107 ARG A O 1
ATOM 913 N N . ILE A 1 108 ? -5.082 6.667 8.945 1.00 98.19 108 ILE A N 1
ATOM 914 C CA . ILE A 1 108 ? -6.388 6.043 9.187 1.00 98.19 108 ILE A CA 1
ATOM 915 C C . ILE A 1 108 ? -6.323 5.137 10.424 1.00 98.19 108 ILE A C 1
ATOM 917 O O . ILE A 1 108 ? -7.215 5.186 11.262 1.00 98.19 108 ILE A O 1
ATOM 921 N N . LEU A 1 109 ? -5.256 4.347 10.579 1.00 97.88 109 LEU A N 1
ATOM 922 C CA . LEU A 1 109 ? -5.059 3.519 11.775 1.00 97.88 109 LEU A CA 1
ATOM 923 C C . LEU A 1 109 ? -4.940 4.364 13.049 1.00 97.88 109 LEU A C 1
ATOM 925 O O . LEU A 1 109 ? -5.506 4.012 14.081 1.00 97.88 109 LEU A O 1
ATOM 929 N N . GLU A 1 110 ? -4.233 5.489 12.978 1.00 97.94 110 GLU A N 1
ATOM 930 C CA . GLU A 1 110 ? -4.112 6.433 14.089 1.00 97.94 110 GLU A CA 1
ATOM 931 C C . GLU A 1 110 ? -5.466 7.060 14.460 1.00 97.94 110 GLU A C 1
ATOM 933 O O . GLU A 1 110 ? -5.757 7.186 15.650 1.00 97.94 110 GLU A O 1
ATOM 938 N N . ASP A 1 111 ? -6.320 7.391 13.484 1.00 97.50 111 ASP A N 1
ATOM 939 C CA . ASP A 1 111 ? -7.680 7.886 13.751 1.00 97.50 111 ASP A CA 1
ATOM 940 C C . ASP A 1 111 ? -8.576 6.832 14.420 1.00 97.50 111 ASP A C 1
ATOM 942 O O . ASP A 1 111 ? -9.446 7.183 15.213 1.00 97.50 111 ASP A O 1
ATOM 946 N N . LEU A 1 112 ? -8.372 5.547 14.105 1.00 97.19 112 LEU A N 1
ATOM 947 C CA . LEU A 1 112 ? -9.093 4.426 14.722 1.00 97.19 112 LEU A CA 1
ATOM 948 C C . LEU A 1 112 ? -8.658 4.146 16.167 1.00 97.19 112 LEU A C 1
ATOM 950 O O . LEU A 1 112 ? -9.286 3.337 16.844 1.00 97.19 112 LEU A O 1
ATOM 954 N N . GLY A 1 113 ? -7.588 4.785 16.650 1.00 96.50 113 GLY A N 1
ATOM 955 C CA . GLY A 1 113 ? -7.056 4.553 17.994 1.00 96.50 113 GLY A CA 1
ATOM 956 C C . GLY A 1 113 ? -5.872 3.586 18.063 1.00 96.50 113 GLY A C 1
ATOM 957 O O . GLY A 1 113 ? -5.465 3.215 19.159 1.00 96.50 113 GLY A O 1
ATOM 958 N N . PHE A 1 114 ? -5.285 3.195 16.929 1.00 96.50 114 PHE A N 1
ATOM 959 C CA . PHE A 1 114 ? -4.097 2.333 16.885 1.00 96.50 114 PHE A CA 1
ATOM 960 C C . PHE A 1 114 ? -2.790 3.137 16.871 1.00 96.50 114 PHE A C 1
ATOM 962 O O . PHE A 1 114 ? -1.862 2.796 16.140 1.00 96.50 114 PHE A O 1
ATOM 969 N N . GLN A 1 115 ? -2.677 4.239 17.622 1.00 95.44 115 GLN A N 1
ATOM 970 C CA . GLN A 1 115 ? -1.508 5.126 17.501 1.00 95.44 115 GLN A CA 1
ATOM 971 C C . GLN A 1 115 ? -0.183 4.434 17.858 1.00 95.44 115 GLN A C 1
ATOM 973 O O . GLN A 1 115 ? 0.861 4.789 17.314 1.00 95.44 115 GLN A O 1
ATOM 978 N N . LYS A 1 116 ? -0.209 3.443 18.758 1.00 94.38 116 LYS A N 1
ATOM 979 C CA . LYS A 1 116 ? 0.990 2.694 19.169 1.00 94.38 116 LYS A CA 1
ATOM 980 C C . LYS A 1 116 ? 1.247 1.485 18.270 1.00 94.38 116 LYS A C 1
ATOM 982 O O . LYS A 1 116 ? 2.388 1.065 18.099 1.00 94.38 116 LYS A O 1
ATOM 987 N N . GLU A 1 117 ? 0.190 0.935 17.685 1.00 93.38 117 GLU A N 1
ATOM 988 C CA . GLU A 1 117 ? 0.200 -0.308 16.923 1.00 93.38 117 GLU A CA 1
ATOM 989 C C . GLU A 1 117 ? 0.262 -0.076 15.409 1.00 93.38 117 GLU A C 1
ATOM 991 O O . GLU A 1 117 ? 0.540 -1.024 14.678 1.00 93.38 117 GLU A O 1
ATOM 996 N N . ALA A 1 118 ? 0.049 1.152 14.920 1.00 93.81 118 ALA A N 1
ATOM 997 C CA . ALA A 1 118 ? -0.055 1.461 13.493 1.00 93.81 118 ALA A CA 1
ATOM 998 C C . ALA A 1 118 ? 1.145 0.944 12.686 1.00 93.81 118 ALA A C 1
ATOM 1000 O O . ALA A 1 118 ? 0.967 0.273 11.672 1.00 93.81 118 ALA A O 1
ATOM 1001 N N . GLU A 1 119 ? 2.373 1.172 13.159 1.00 90.19 119 GLU A N 1
ATOM 1002 C CA . GLU A 1 119 ? 3.579 0.674 12.483 1.00 90.19 119 GLU A CA 1
ATOM 1003 C C . GLU A 1 119 ? 3.640 -0.859 12.444 1.00 90.19 119 GLU A C 1
ATOM 1005 O O . GLU A 1 119 ? 4.026 -1.443 11.429 1.00 90.19 119 GLU A O 1
ATOM 1010 N N . THR A 1 120 ? 3.193 -1.516 13.516 1.00 89.38 120 THR A N 1
ATOM 1011 C CA . THR A 1 120 ? 3.133 -2.981 13.615 1.00 89.38 120 THR A CA 1
ATOM 1012 C C . THR A 1 120 ? 2.075 -3.547 12.669 1.00 89.38 120 THR A C 1
ATOM 1014 O O . THR A 1 120 ? 2.346 -4.492 11.928 1.00 89.38 120 THR A O 1
ATOM 1017 N N . LEU A 1 121 ? 0.892 -2.930 12.621 1.00 91.31 121 LEU A N 1
ATOM 1018 C CA . LEU A 1 121 ? -0.198 -3.321 11.727 1.00 91.31 121 LEU A CA 1
ATOM 1019 C C . LEU A 1 121 ? 0.175 -3.155 10.253 1.00 91.31 121 LEU A C 1
ATOM 1021 O O . LEU A 1 121 ? -0.216 -3.995 9.444 1.00 91.31 121 LEU A O 1
ATOM 1025 N N . LEU A 1 122 ? 0.966 -2.134 9.918 1.00 90.62 122 LEU A N 1
ATOM 1026 C CA . LEU A 1 122 ? 1.455 -1.884 8.560 1.00 90.62 122 LEU A CA 1
ATOM 1027 C C . LEU A 1 122 ? 2.731 -2.648 8.197 1.00 90.62 122 LEU A C 1
ATOM 1029 O O . LEU A 1 122 ? 3.142 -2.616 7.036 1.00 90.62 122 LEU A O 1
ATOM 1033 N N . SER A 1 123 ? 3.410 -3.279 9.156 1.00 85.50 123 SER A N 1
ATOM 1034 C CA . SER A 1 123 ? 4.627 -4.042 8.875 1.00 85.50 123 SER A CA 1
ATOM 1035 C C . SER A 1 123 ? 4.276 -5.405 8.289 1.00 85.50 123 SER A C 1
ATOM 1037 O O . SER A 1 123 ? 3.592 -6.209 8.925 1.00 85.50 123 SER A O 1
ATOM 1039 N N . VAL A 1 124 ? 4.745 -5.689 7.074 1.00 80.56 124 VAL A N 1
ATOM 1040 C CA . VAL A 1 124 ? 4.560 -6.991 6.426 1.00 80.56 124 VAL A CA 1
ATOM 1041 C C . VAL A 1 124 ? 5.926 -7.601 6.144 1.00 80.56 124 VAL A C 1
ATOM 1043 O O . VAL A 1 124 ? 6.696 -7.112 5.320 1.00 80.56 124 VAL A O 1
ATOM 1046 N N . THR A 1 125 ? 6.212 -8.691 6.846 1.00 77.12 125 THR A N 1
ATOM 1047 C CA . THR A 1 125 ? 7.406 -9.527 6.668 1.00 77.12 125 THR A CA 1
ATOM 1048 C C . THR A 1 125 ? 7.052 -10.804 5.902 1.00 77.12 125 THR A C 1
ATOM 1050 O O . THR A 1 125 ? 5.867 -11.118 5.755 1.00 77.12 125 THR A O 1
ATOM 1053 N N . LYS A 1 126 ? 8.046 -11.607 5.495 1.00 70.44 126 LYS A N 1
ATOM 1054 C CA . LYS A 1 126 ? 7.819 -12.954 4.919 1.00 70.44 126 LYS A CA 1
ATOM 1055 C C . LYS A 1 126 ? 6.992 -13.903 5.791 1.00 70.44 126 LYS A C 1
ATOM 1057 O O . LYS A 1 126 ? 6.409 -14.847 5.276 1.00 70.44 126 LYS A O 1
ATOM 1062 N N . GLN A 1 127 ? 6.955 -13.675 7.102 1.00 69.56 127 GLN A N 1
ATOM 1063 C CA . GLN A 1 127 ? 6.172 -14.489 8.038 1.00 69.56 127 GLN A CA 1
ATOM 1064 C C . GLN A 1 127 ? 4.705 -14.049 8.112 1.00 69.56 127 GLN A C 1
ATOM 1066 O O . GLN A 1 127 ? 3.902 -14.688 8.791 1.00 69.56 127 GLN A O 1
ATOM 1071 N N . SER A 1 128 ? 4.346 -12.957 7.431 1.00 77.81 128 SER A N 1
ATOM 1072 C CA . SER A 1 128 ? 2.962 -12.506 7.353 1.00 77.81 128 SER A CA 1
ATOM 1073 C C . SER A 1 128 ? 2.159 -13.541 6.587 1.00 77.81 128 SER A C 1
ATOM 1075 O O . SER A 1 128 ? 2.381 -13.775 5.403 1.00 77.81 128 SER A O 1
ATOM 1077 N N . THR A 1 129 ? 1.227 -14.164 7.287 1.00 78.88 129 THR A N 1
ATOM 1078 C CA . THR A 1 129 ? 0.325 -15.167 6.737 1.00 78.88 129 THR A CA 1
ATOM 1079 C C . THR A 1 129 ? -1.099 -14.666 6.882 1.00 78.88 129 THR A C 1
ATOM 1081 O O . THR A 1 129 ? -1.399 -13.857 7.761 1.00 78.88 129 THR A O 1
ATOM 1084 N N . ILE A 1 130 ? -1.967 -15.106 5.975 1.00 79.75 130 ILE A N 1
ATOM 1085 C CA . ILE A 1 130 ? -3.395 -14.820 6.075 1.00 79.75 130 ILE A CA 1
ATOM 1086 C C . ILE A 1 130 ? -3.984 -15.780 7.101 1.00 79.75 130 ILE A C 1
ATOM 1088 O O . ILE A 1 130 ? -3.822 -16.995 6.987 1.00 79.75 130 ILE A O 1
ATOM 1092 N N . SER A 1 131 ? -4.679 -15.226 8.087 1.00 75.56 131 SER A N 1
ATOM 1093 C CA . SER A 1 131 ? -5.161 -15.954 9.261 1.00 75.56 131 SER A CA 1
ATOM 1094 C C . SER A 1 131 ? -6.160 -17.062 8.908 1.00 75.56 131 SER A C 1
ATOM 1096 O O . SER A 1 131 ? -6.191 -18.109 9.554 1.00 75.56 131 SER A O 1
ATOM 1098 N N . ASN A 1 132 ? -6.994 -16.843 7.883 1.00 77.50 132 ASN A N 1
ATOM 1099 C CA . ASN A 1 132 ? -8.009 -17.796 7.427 1.00 77.50 132 ASN A CA 1
ATOM 1100 C C . ASN A 1 132 ? -8.234 -17.681 5.903 1.00 77.50 132 ASN A C 1
ATOM 1102 O O . ASN A 1 132 ? -8.444 -16.571 5.413 1.00 77.50 132 ASN A O 1
ATOM 1106 N N . PRO A 1 133 ? -8.300 -18.789 5.136 1.00 76.44 133 PRO A N 1
ATOM 1107 C CA . PRO A 1 133 ? -8.635 -18.749 3.708 1.00 76.44 133 PRO A CA 1
ATOM 1108 C C . PRO A 1 133 ? -9.947 -18.014 3.384 1.00 76.44 133 PRO A C 1
ATOM 1110 O O . PRO A 1 133 ? -10.040 -17.334 2.365 1.00 76.44 133 PRO A O 1
ATOM 1113 N N . LYS A 1 134 ? -10.962 -18.091 4.258 1.00 80.06 134 LYS A N 1
ATOM 1114 C CA . LYS A 1 134 ? -12.209 -17.318 4.097 1.00 80.06 134 LYS A CA 1
ATOM 1115 C C . LYS A 1 134 ? -11.969 -15.811 4.222 1.00 80.06 134 LYS A C 1
ATOM 1117 O O . LYS A 1 134 ? -12.598 -15.036 3.502 1.00 80.06 134 LYS A O 1
ATOM 1122 N N . ASN A 1 135 ? -11.039 -15.404 5.086 1.00 81.38 135 ASN A N 1
ATOM 1123 C CA . ASN A 1 135 ? -10.653 -14.004 5.218 1.00 81.38 135 ASN A CA 1
ATOM 1124 C C . ASN A 1 135 ? -9.879 -13.522 3.995 1.00 81.38 135 ASN A C 1
ATOM 1126 O O . ASN A 1 135 ? -10.030 -12.362 3.650 1.00 81.38 135 ASN A O 1
ATOM 1130 N N . MET A 1 136 ? -9.129 -14.384 3.296 1.00 86.38 136 MET A N 1
ATOM 1131 C CA . MET A 1 136 ? -8.412 -13.995 2.073 1.00 86.38 136 MET A CA 1
ATOM 1132 C C . MET A 1 136 ? -9.359 -13.406 1.025 1.00 86.38 136 MET A C 1
ATOM 1134 O O . MET A 1 136 ? -9.120 -12.310 0.522 1.00 86.38 136 MET A O 1
ATOM 1138 N N . LYS A 1 137 ? -10.452 -14.119 0.719 1.00 89.19 137 LYS A N 1
ATOM 1139 C CA . LYS A 1 137 ? -11.432 -13.664 -0.275 1.00 89.19 137 LYS A CA 1
ATOM 1140 C C . LYS A 1 137 ? -12.075 -12.345 0.158 1.00 89.19 137 LYS A C 1
ATOM 1142 O O . LYS A 1 137 ? -12.095 -11.395 -0.617 1.00 89.19 137 LYS A O 1
ATOM 1147 N N . ARG A 1 138 ? -12.513 -12.262 1.420 1.00 91.81 138 ARG A N 1
ATOM 1148 C CA . ARG A 1 138 ? -13.104 -11.041 1.990 1.00 91.81 138 ARG A CA 1
ATOM 1149 C C . ARG A 1 138 ? -12.114 -9.870 1.988 1.00 91.81 138 ARG A C 1
ATOM 1151 O O . ARG A 1 138 ? -12.481 -8.765 1.616 1.00 91.81 138 ARG A O 1
ATOM 1158 N N . ALA A 1 139 ? -10.861 -10.096 2.371 1.00 92.50 139 ALA A N 1
ATOM 1159 C CA . ALA A 1 139 ? -9.808 -9.084 2.387 1.00 92.50 139 ALA A CA 1
ATOM 1160 C C . ALA A 1 139 ? -9.545 -8.537 0.982 1.00 92.50 139 ALA A C 1
ATOM 1162 O O . ALA A 1 139 ? -9.409 -7.328 0.818 1.00 92.50 139 ALA A O 1
ATOM 1163 N N . MET A 1 140 ? -9.531 -9.410 -0.028 1.00 92.50 140 MET A N 1
ATOM 1164 C CA . MET A 1 140 ? -9.354 -9.015 -1.423 1.00 92.50 140 MET A CA 1
ATOM 1165 C C . MET A 1 140 ? -10.540 -8.185 -1.924 1.00 92.50 140 MET A C 1
ATOM 1167 O O . MET A 1 140 ? -10.335 -7.110 -2.477 1.00 92.50 140 MET A O 1
ATOM 1171 N N . GLU A 1 141 ? -11.773 -8.636 -1.676 1.00 93.75 141 GLU A N 1
ATOM 1172 C CA . GLU A 1 141 ? -12.993 -7.900 -2.038 1.00 93.75 141 GLU A CA 1
ATOM 1173 C C . GLU A 1 141 ? -13.026 -6.504 -1.396 1.00 93.75 141 GLU A C 1
ATOM 1175 O O . GLU A 1 141 ? -13.311 -5.510 -2.067 1.00 93.75 141 GLU A O 1
ATOM 1180 N N . LEU A 1 142 ? -12.688 -6.402 -0.107 1.00 94.69 142 LEU A N 1
ATOM 1181 C CA . LEU A 1 142 ? -12.656 -5.123 0.602 1.00 94.69 142 LEU A CA 1
ATOM 1182 C C . LEU A 1 142 ? -11.503 -4.225 0.138 1.00 94.69 142 LEU A C 1
ATOM 1184 O O . LEU A 1 142 ? -11.672 -3.008 0.103 1.00 94.69 142 LEU A O 1
ATOM 1188 N N . LEU A 1 143 ? -10.358 -4.795 -0.249 1.00 94.31 143 LEU A N 1
ATOM 1189 C CA . LEU A 1 143 ? -9.229 -4.039 -0.793 1.00 94.31 143 LEU A CA 1
ATOM 1190 C C . LEU A 1 143 ? -9.550 -3.447 -2.173 1.00 94.31 143 LEU A C 1
ATOM 1192 O O . LEU A 1 143 ? -9.260 -2.277 -2.410 1.00 94.31 143 LEU A O 1
ATOM 1196 N N . VAL A 1 144 ? -10.203 -4.220 -3.046 1.00 92.94 144 VAL A N 1
ATOM 1197 C CA . VAL A 1 144 ? -10.710 -3.734 -4.343 1.00 92.94 144 VAL A CA 1
ATOM 1198 C C . VAL A 1 144 ? -11.757 -2.644 -4.121 1.00 92.94 144 VAL A C 1
ATOM 1200 O O . VAL A 1 144 ? -11.665 -1.548 -4.669 1.00 92.94 144 VAL A O 1
ATOM 1203 N N . LYS A 1 145 ? -12.715 -2.877 -3.216 1.00 93.25 145 LYS A N 1
ATOM 1204 C CA . LYS A 1 145 ? -13.701 -1.856 -2.840 1.00 93.25 145 LYS A CA 1
ATOM 1205 C C . LYS A 1 145 ? -13.026 -0.578 -2.329 1.00 93.25 145 LYS A C 1
ATOM 1207 O O . LYS A 1 145 ? -13.503 0.521 -2.614 1.00 93.25 145 LYS A O 1
ATOM 1212 N N . LEU A 1 146 ? -11.941 -0.700 -1.569 1.00 94.81 146 LEU A N 1
ATOM 1213 C CA . LEU A 1 146 ? -11.174 0.437 -1.074 1.00 94.81 146 LEU A CA 1
ATOM 1214 C C . LEU A 1 146 ? -10.504 1.204 -2.226 1.00 94.81 146 LEU A C 1
ATOM 1216 O O . LEU A 1 146 ? -10.635 2.426 -2.268 1.00 94.81 146 LEU A O 1
ATOM 1220 N N . SER A 1 147 ? -9.847 0.532 -3.177 1.00 92.88 147 SER A N 1
ATOM 1221 C CA . SER A 1 147 ? -9.225 1.199 -4.339 1.00 92.88 147 SER A CA 1
ATOM 1222 C C . SER A 1 147 ? -10.227 1.848 -5.288 1.00 92.88 147 SER A C 1
ATOM 1224 O O . SER A 1 147 ? -9.949 2.884 -5.902 1.00 92.88 147 SER A O 1
ATOM 1226 N N . ASP A 1 148 ? -11.411 1.260 -5.406 1.00 90.94 148 ASP A N 1
ATOM 1227 C CA . ASP A 1 148 ? -12.438 1.760 -6.311 1.00 90.94 148 ASP A CA 1
ATOM 1228 C C . ASP A 1 148 ? -13.121 3.004 -5.756 1.00 90.94 148 ASP A C 1
ATOM 1230 O O . ASP A 1 148 ? -13.429 3.923 -6.510 1.00 90.94 148 ASP A O 1
ATOM 1234 N N . ASN A 1 149 ? -13.310 3.070 -4.437 1.00 92.19 149 ASN A N 1
ATOM 1235 C CA . ASN A 1 149 ? -14.042 4.160 -3.793 1.00 92.19 149 ASN A CA 1
ATOM 1236 C C . ASN A 1 149 ? -13.146 5.263 -3.224 1.00 92.19 149 ASN A C 1
ATOM 1238 O O . ASN A 1 149 ? -13.663 6.292 -2.786 1.00 92.19 149 ASN A O 1
ATOM 1242 N N . THR A 1 150 ? -11.825 5.067 -3.202 1.00 95.12 150 THR A N 1
ATOM 1243 C CA . THR A 1 150 ? -10.902 6.025 -2.586 1.00 95.12 150 THR A CA 1
ATOM 1244 C C . THR A 1 150 ? -9.711 6.360 -3.473 1.00 95.12 150 THR A C 1
ATOM 1246 O O . THR A 1 150 ? -9.331 5.610 -4.367 1.00 95.12 150 THR A O 1
ATOM 1249 N N . THR A 1 151 ? -9.095 7.504 -3.194 1.00 94.88 151 THR A N 1
ATOM 1250 C CA . THR A 1 151 ? -7.800 7.925 -3.738 1.00 94.88 151 THR A CA 1
ATOM 1251 C C . THR A 1 151 ? -6.646 7.493 -2.835 1.00 94.88 151 THR A C 1
ATOM 1253 O O . THR A 1 151 ? -5.554 8.052 -2.917 1.00 94.88 151 THR A O 1
ATOM 1256 N N . ILE A 1 152 ? -6.851 6.504 -1.949 1.00 94.69 152 ILE A N 1
ATOM 1257 C CA . ILE A 1 152 ? -5.793 6.038 -1.043 1.00 94.69 152 ILE A CA 1
ATOM 1258 C C . ILE A 1 152 ? -4.592 5.505 -1.831 1.00 94.69 152 ILE A C 1
ATOM 1260 O O . ILE A 1 152 ? -3.455 5.776 -1.452 1.00 94.69 152 ILE A O 1
ATOM 1264 N N . PHE A 1 153 ? -4.858 4.851 -2.963 1.00 93.25 153 PHE A N 1
ATOM 1265 C CA . PHE A 1 153 ? -3.877 4.428 -3.953 1.00 93.25 153 PHE A CA 1
ATOM 1266 C C . PHE A 1 153 ? -3.802 5.452 -5.101 1.00 93.25 153 PHE A C 1
ATOM 1268 O O . PHE A 1 153 ? -4.848 5.911 -5.567 1.00 93.25 153 PHE A O 1
ATOM 1275 N N . PRO A 1 154 ? -2.594 5.824 -5.565 1.00 90.06 154 PRO A N 1
ATOM 1276 C CA . PRO A 1 154 ? -2.394 6.533 -6.822 1.00 90.06 154 PRO A CA 1
ATOM 1277 C C . PRO A 1 154 ? -3.136 5.897 -8.001 1.00 90.06 154 PRO A C 1
ATOM 1279 O O . PRO A 1 154 ? -3.326 4.681 -8.062 1.00 90.06 154 PRO A O 1
ATOM 1282 N N . ALA A 1 155 ? -3.539 6.732 -8.957 1.00 85.69 155 ALA A N 1
ATOM 1283 C CA . ALA A 1 155 ? -4.199 6.273 -10.172 1.00 85.69 155 ALA A CA 1
ATOM 1284 C C . ALA A 1 155 ? -3.268 5.370 -10.998 1.00 85.69 155 ALA A C 1
ATOM 1286 O O . ALA A 1 155 ? -2.085 5.667 -11.145 1.00 85.69 155 ALA A O 1
ATOM 1287 N N . GLY A 1 156 ? -3.814 4.277 -11.538 1.00 80.44 156 GLY A N 1
ATOM 1288 C CA . GLY A 1 156 ? -3.055 3.314 -12.344 1.00 80.44 156 GLY A CA 1
ATOM 1289 C C . GLY A 1 156 ? -2.101 2.423 -11.545 1.00 80.44 156 GLY A C 1
ATOM 1290 O O . GLY A 1 156 ? -1.328 1.688 -12.149 1.00 80.44 156 GLY A O 1
ATOM 1291 N N . TRP A 1 157 ? -2.133 2.476 -10.209 1.00 83.31 157 TRP A N 1
ATOM 1292 C CA . TRP A 1 157 ? -1.315 1.591 -9.393 1.00 83.31 157 TRP A CA 1
ATOM 1293 C C . TRP A 1 157 ? -1.992 0.234 -9.200 1.00 83.31 157 TRP A C 1
ATOM 1295 O O . TRP A 1 157 ? -3.126 0.168 -8.721 1.00 83.31 157 TRP A O 1
ATOM 1305 N N . ASP A 1 158 ? -1.284 -0.842 -9.543 1.00 81.19 158 ASP A N 1
ATOM 1306 C CA . ASP A 1 158 ? -1.737 -2.203 -9.269 1.00 81.19 158 ASP A CA 1
ATOM 1307 C C . ASP A 1 158 ? -1.914 -2.425 -7.764 1.00 81.19 158 ASP A C 1
ATOM 1309 O O . ASP A 1 158 ? -1.085 -1.998 -6.955 1.00 81.19 158 ASP A O 1
ATOM 1313 N N . LEU A 1 159 ? -2.998 -3.112 -7.393 1.00 80.38 159 LEU A N 1
ATOM 1314 C CA . LEU A 1 159 ? -3.324 -3.429 -6.005 1.00 80.38 159 LEU A CA 1
ATOM 1315 C C . LEU A 1 159 ? -2.193 -4.246 -5.361 1.00 80.38 159 LEU A C 1
ATOM 1317 O O . LEU A 1 159 ? -2.032 -5.422 -5.703 1.00 80.38 159 LEU A O 1
ATOM 1321 N N . PRO A 1 160 ? -1.432 -3.679 -4.404 1.00 78.38 160 PRO A N 1
ATOM 1322 C CA . PRO A 1 160 ? -0.279 -4.379 -3.864 1.00 78.38 160 PRO A CA 1
ATOM 1323 C C . PRO A 1 160 ? -0.745 -5.530 -2.976 1.00 78.38 160 PRO A C 1
ATOM 1325 O O . PRO A 1 160 ? -1.511 -5.320 -2.025 1.00 78.38 160 PRO A O 1
ATOM 1328 N N . VAL A 1 161 ? -0.231 -6.738 -3.233 1.00 81.19 161 VAL A N 1
ATOM 1329 C CA . VAL A 1 161 ? -0.555 -7.953 -2.460 1.00 81.19 161 VAL A CA 1
ATOM 1330 C C . VAL A 1 161 ? -0.302 -7.724 -0.972 1.00 81.19 161 VAL A C 1
ATOM 1332 O O . VAL A 1 161 ? -0.997 -8.262 -0.115 1.00 81.19 161 VAL A O 1
ATOM 1335 N N . ARG A 1 162 ? 0.662 -6.867 -0.634 1.00 85.00 162 ARG A N 1
ATOM 1336 C CA . ARG A 1 162 ? 0.991 -6.528 0.749 1.00 85.00 162 ARG A CA 1
ATOM 1337 C C . ARG A 1 162 ? -0.181 -5.973 1.564 1.00 85.00 162 ARG A C 1
ATOM 1339 O O . ARG A 1 162 ? -0.322 -6.310 2.741 1.00 85.00 162 ARG A O 1
ATOM 1346 N N . TYR A 1 163 ? -1.030 -5.153 0.953 1.00 90.69 163 TYR A N 1
ATOM 1347 C CA . TYR A 1 163 ? -2.184 -4.581 1.647 1.00 90.69 163 TYR A CA 1
ATOM 1348 C C . TYR A 1 163 ? -3.264 -5.614 1.950 1.00 90.69 163 TYR A C 1
ATOM 1350 O O . TYR A 1 163 ? -4.052 -5.405 2.868 1.00 90.69 163 TYR A O 1
ATOM 1358 N N . LEU A 1 164 ? -3.241 -6.770 1.280 1.00 90.06 164 LEU A N 1
ATOM 1359 C CA . LEU A 1 164 ? -4.106 -7.897 1.610 1.00 90.06 164 LEU A CA 1
ATOM 1360 C C . LEU A 1 164 ? -3.860 -8.402 3.038 1.00 90.06 164 LEU A C 1
ATOM 1362 O O . LEU A 1 164 ? -4.815 -8.662 3.763 1.00 90.06 164 LEU A O 1
ATOM 1366 N N . TYR A 1 165 ? -2.597 -8.484 3.471 1.00 89.12 165 TYR A N 1
ATOM 1367 C CA . TYR A 1 165 ? -2.260 -8.904 4.838 1.00 89.12 165 TYR A CA 1
ATOM 1368 C C . TYR A 1 165 ? -2.718 -7.884 5.879 1.00 89.12 165 TYR A C 1
ATOM 1370 O O . TYR A 1 165 ? -3.143 -8.259 6.968 1.00 89.12 165 TYR A O 1
ATOM 1378 N N . ILE A 1 166 ? -2.650 -6.593 5.550 1.00 91.69 166 ILE A N 1
ATOM 1379 C CA . ILE A 1 166 ? -3.122 -5.532 6.444 1.00 91.69 166 ILE A CA 1
ATOM 1380 C C . ILE A 1 166 ? -4.651 -5.606 6.555 1.00 91.69 166 ILE A C 1
ATOM 1382 O O . ILE A 1 166 ? -5.185 -5.548 7.660 1.00 91.69 166 ILE A O 1
ATOM 1386 N N . MET A 1 167 ? -5.353 -5.838 5.443 1.00 93.62 167 MET A N 1
ATOM 1387 C CA . MET A 1 167 ? -6.801 -6.062 5.445 1.00 93.62 167 MET A CA 1
ATOM 1388 C C . MET A 1 167 ? -7.205 -7.311 6.238 1.00 93.62 167 MET A C 1
ATOM 1390 O O . MET A 1 167 ? -8.157 -7.240 7.008 1.00 93.62 167 MET A O 1
ATOM 1394 N N . ASP A 1 168 ? -6.481 -8.431 6.119 1.00 92.19 168 ASP A N 1
ATOM 1395 C CA . ASP A 1 168 ? -6.740 -9.627 6.941 1.00 92.19 168 ASP A CA 1
ATOM 1396 C C . ASP A 1 168 ? -6.607 -9.327 8.440 1.00 92.19 168 ASP A C 1
ATOM 1398 O O . ASP A 1 168 ? -7.474 -9.712 9.227 1.00 92.19 168 ASP A O 1
ATOM 1402 N N . ARG A 1 169 ? -5.573 -8.575 8.840 1.00 92.19 169 ARG A N 1
ATOM 1403 C CA . ARG A 1 169 ? -5.397 -8.157 10.240 1.00 92.19 169 ARG A CA 1
ATOM 1404 C C . ARG A 1 169 ? -6.549 -7.273 10.709 1.00 92.19 169 ARG A C 1
ATOM 1406 O O . ARG A 1 169 ? -7.076 -7.504 11.791 1.00 92.19 169 ARG A O 1
ATOM 1413 N N . LEU A 1 170 ? -6.977 -6.310 9.894 1.00 95.00 170 LEU A N 1
ATOM 1414 C CA . LEU A 1 170 ? -8.116 -5.444 10.214 1.00 95.00 170 LEU A CA 1
ATOM 1415 C C . LEU A 1 170 ? -9.431 -6.220 10.329 1.00 95.00 170 LEU A C 1
ATOM 1417 O O . LEU A 1 170 ? -10.241 -5.902 11.195 1.00 95.00 170 LEU A O 1
ATOM 1421 N N . ILE A 1 171 ? -9.632 -7.257 9.509 1.00 93.94 171 ILE A N 1
ATOM 1422 C CA . ILE A 1 171 ? -10.776 -8.173 9.636 1.00 93.94 171 ILE A CA 1
ATOM 1423 C C . ILE A 1 171 ? -10.701 -8.939 10.959 1.00 93.94 171 ILE A C 1
ATOM 1425 O O . ILE A 1 171 ? -11.705 -9.052 11.654 1.00 93.94 171 ILE A O 1
ATOM 1429 N N . CYS A 1 172 ? -9.525 -9.450 11.332 1.00 92.38 172 CYS A N 1
ATOM 1430 C CA . CYS A 1 172 ? -9.350 -10.177 12.593 1.00 92.38 172 CYS A CA 1
ATOM 1431 C C . CYS A 1 172 ? -9.543 -9.290 13.832 1.00 92.38 172 CYS A C 1
ATOM 1433 O O . CYS A 1 172 ? -9.916 -9.797 14.887 1.00 92.38 172 CYS A O 1
ATOM 1435 N N . LEU A 1 173 ? -9.288 -7.987 13.698 1.00 93.06 173 LEU A N 1
ATOM 1436 C CA . LEU A 1 173 ? -9.500 -6.980 14.738 1.00 93.06 173 LEU A CA 1
ATOM 1437 C C . LEU A 1 173 ? -10.909 -6.373 14.724 1.00 93.06 173 LEU A C 1
ATOM 1439 O O . LEU A 1 173 ? -11.176 -5.500 15.542 1.00 93.06 173 LEU A O 1
ATOM 1443 N N . ASP A 1 174 ? -11.779 -6.801 13.803 1.00 95.00 174 ASP A N 1
ATOM 1444 C CA . ASP A 1 174 ? -13.115 -6.226 13.587 1.00 95.00 174 ASP A CA 1
ATOM 1445 C C . ASP A 1 174 ? -13.101 -4.699 13.361 1.00 95.00 174 ASP A C 1
ATOM 1447 O O . ASP A 1 174 ? -14.030 -3.982 13.704 1.00 95.00 174 ASP A O 1
ATOM 1451 N N . ALA A 1 175 ? -12.015 -4.187 12.772 1.00 96.75 175 ALA A N 1
ATOM 1452 C CA . ALA A 1 175 ? -11.787 -2.757 12.537 1.00 96.75 175 ALA A CA 1
ATOM 1453 C C . ALA A 1 175 ? -11.886 -2.374 11.050 1.00 96.75 175 ALA A C 1
ATOM 1455 O O . ALA A 1 175 ? -11.675 -1.219 10.674 1.00 96.75 175 ALA A O 1
ATOM 1456 N N . VAL A 1 176 ? -12.149 -3.347 10.170 1.00 96.44 176 VAL A N 1
ATOM 1457 C CA . VAL A 1 176 ? -12.078 -3.147 8.717 1.00 96.44 176 VAL A CA 1
ATOM 1458 C C . VAL A 1 176 ? -13.159 -2.200 8.200 1.00 96.44 176 VAL A C 1
ATOM 1460 O O . VAL A 1 176 ? -12.871 -1.360 7.353 1.00 96.44 176 VAL A O 1
ATOM 1463 N N . ASP A 1 177 ? -14.385 -2.290 8.713 1.00 97.38 177 ASP A N 1
ATOM 1464 C CA . ASP A 1 177 ? -15.489 -1.454 8.240 1.00 97.38 177 ASP A CA 1
ATOM 1465 C C . ASP A 1 177 ? -15.299 0.011 8.666 1.00 97.38 177 ASP A C 1
ATOM 1467 O O . ASP A 1 177 ? -15.485 0.925 7.856 1.00 97.38 177 ASP A O 1
ATOM 1471 N N . ASP A 1 178 ? -14.805 0.245 9.885 1.00 98.06 178 ASP A N 1
ATOM 1472 C CA . ASP A 1 178 ? -14.434 1.584 10.352 1.00 98.06 178 ASP A CA 1
ATOM 1473 C C . ASP A 1 178 ? -13.248 2.154 9.566 1.00 98.06 178 ASP A C 1
ATOM 1475 O O . ASP A 1 178 ? -13.270 3.324 9.168 1.00 98.06 178 ASP A O 1
ATOM 1479 N N . PHE A 1 179 ? -12.248 1.322 9.253 1.00 98.25 179 PHE A N 1
ATOM 1480 C CA . PHE A 1 179 ? -11.136 1.709 8.385 1.00 98.25 179 PHE A CA 1
ATOM 1481 C C . PHE A 1 179 ? -11.634 2.186 7.016 1.00 98.25 179 PHE A C 1
ATOM 1483 O O . PHE A 1 179 ? -11.243 3.259 6.551 1.00 98.25 179 PHE A O 1
ATOM 1490 N N . LEU A 1 180 ? -12.529 1.424 6.377 1.00 97.25 180 LEU A N 1
ATOM 1491 C CA . LEU A 1 180 ? -13.106 1.784 5.080 1.00 97.25 180 LEU A CA 1
ATOM 1492 C C . LEU A 1 180 ? -13.911 3.087 5.161 1.00 97.25 180 LEU A C 1
ATOM 1494 O O . LEU A 1 180 ? -13.780 3.937 4.278 1.00 97.25 180 LEU A O 1
ATOM 1498 N N . ASN A 1 181 ? -14.696 3.274 6.224 1.00 97.25 181 ASN A N 1
ATOM 1499 C CA . ASN A 1 181 ? -15.477 4.491 6.439 1.00 97.25 181 ASN A CA 1
ATOM 1500 C C . ASN A 1 181 ? -14.588 5.736 6.563 1.00 97.25 181 ASN A C 1
ATOM 1502 O O . ASN A 1 181 ? -14.878 6.771 5.958 1.00 97.25 181 ASN A O 1
ATOM 1506 N N . ILE A 1 182 ? -13.496 5.659 7.326 1.00 97.88 182 ILE A N 1
ATOM 1507 C CA . ILE A 1 182 ? -12.553 6.777 7.461 1.00 97.88 182 ILE A CA 1
ATOM 1508 C C . ILE A 1 182 ? -11.812 7.013 6.143 1.00 97.88 182 ILE A C 1
ATOM 1510 O O . ILE A 1 182 ? -11.679 8.162 5.717 1.00 97.88 182 ILE A O 1
ATOM 1514 N N . ALA A 1 183 ? -11.384 5.949 5.458 1.00 97.38 183 ALA A N 1
ATOM 1515 C CA . ALA A 1 183 ? -10.706 6.058 4.170 1.00 97.38 183 ALA A CA 1
ATOM 1516 C C . ALA A 1 183 ? -11.575 6.765 3.119 1.00 97.38 183 ALA A C 1
ATOM 1518 O O . ALA A 1 183 ? -11.086 7.649 2.419 1.00 97.38 183 ALA A O 1
ATOM 1519 N N . GLN A 1 184 ? -12.869 6.438 3.052 1.00 96.06 184 GLN A N 1
ATOM 1520 C CA . GLN A 1 184 ? -13.823 7.092 2.151 1.00 96.06 184 GLN A CA 1
ATOM 1521 C C . GLN A 1 184 ? -14.028 8.574 2.473 1.00 96.06 184 GLN A C 1
ATOM 1523 O O . GLN A 1 184 ? -14.166 9.380 1.558 1.00 96.06 184 GLN A O 1
ATOM 1528 N N . LYS A 1 185 ? -14.013 8.951 3.756 1.00 96.12 185 LYS A N 1
ATOM 1529 C CA . LYS A 1 185 ? -14.138 10.355 4.178 1.00 96.12 185 LYS A CA 1
ATOM 1530 C C . LYS A 1 185 ? -12.870 11.165 3.904 1.00 96.12 185 LYS A C 1
ATOM 1532 O O . LYS A 1 185 ? -12.967 12.316 3.493 1.00 96.12 185 LYS A O 1
ATOM 1537 N N . LYS A 1 186 ? -11.688 10.589 4.151 1.00 96.62 186 LYS A N 1
ATOM 1538 C CA . LYS A 1 186 ? -10.394 11.286 4.026 1.00 96.62 186 LYS A CA 1
ATOM 1539 C C . LYS A 1 186 ? -9.844 11.312 2.604 1.00 96.62 186 LYS A C 1
ATOM 1541 O O . LYS A 1 186 ? -9.194 12.280 2.224 1.00 96.62 186 LYS A O 1
ATOM 1546 N N . TYR A 1 187 ? -10.085 10.253 1.842 1.00 96.00 187 TYR A N 1
ATOM 1547 C CA . TYR A 1 187 ? -9.547 10.068 0.498 1.00 96.00 187 TYR A CA 1
ATOM 1548 C C . TYR A 1 187 ? -10.672 9.728 -0.482 1.00 96.00 187 TYR A C 1
ATOM 1550 O O . TYR A 1 187 ? -10.605 8.684 -1.128 1.00 96.00 187 TYR A O 1
ATOM 1558 N N . PRO A 1 188 ? -11.732 10.546 -0.602 1.00 94.50 188 PRO A N 1
ATOM 1559 C CA . PRO A 1 188 ? -12.830 10.236 -1.505 1.00 94.50 188 PRO A CA 1
ATOM 1560 C C . PRO A 1 188 ? -12.328 10.189 -2.950 1.00 94.50 188 PRO A C 1
ATOM 1562 O O . PRO A 1 188 ? -11.503 11.006 -3.369 1.00 94.50 188 PRO A O 1
ATOM 1565 N N . LYS A 1 189 ? -12.836 9.233 -3.727 1.00 89.69 189 LYS A N 1
ATOM 1566 C CA . LYS A 1 189 ? -12.706 9.264 -5.183 1.00 89.69 189 LYS A CA 1
ATOM 1567 C C . LYS A 1 189 ? -13.908 10.006 -5.741 1.00 89.69 189 LYS A C 1
ATOM 1569 O O . LYS A 1 189 ? -15.045 9.637 -5.447 1.00 89.69 189 LYS A O 1
ATOM 1574 N N . THR A 1 190 ? -13.669 11.046 -6.534 1.00 79.88 190 THR A N 1
ATOM 1575 C CA . THR A 1 190 ? -14.741 11.698 -7.285 1.00 79.88 190 THR A CA 1
ATOM 1576 C C . THR A 1 190 ? -15.339 10.646 -8.203 1.00 79.88 190 THR A C 1
ATOM 1578 O O . THR A 1 190 ? -14.673 10.178 -9.129 1.00 79.88 190 THR A O 1
ATOM 1581 N N . LYS A 1 191 ? -16.577 10.227 -7.932 1.00 66.50 191 LYS A N 1
ATOM 1582 C CA . LYS A 1 191 ? -17.345 9.506 -8.937 1.00 66.50 191 LYS A CA 1
ATOM 1583 C C . LYS A 1 191 ? -17.505 10.507 -10.069 1.00 66.50 191 LYS A C 1
ATOM 1585 O O . LYS A 1 191 ? -18.136 11.541 -9.878 1.00 66.50 191 LYS A O 1
ATOM 1590 N N . MET A 1 192 ? -16.831 10.269 -11.193 1.00 59.72 192 MET A N 1
ATOM 1591 C CA . MET A 1 192 ? -17.241 10.918 -12.427 1.00 59.72 192 MET A CA 1
ATOM 1592 C C . MET A 1 192 ? -18.659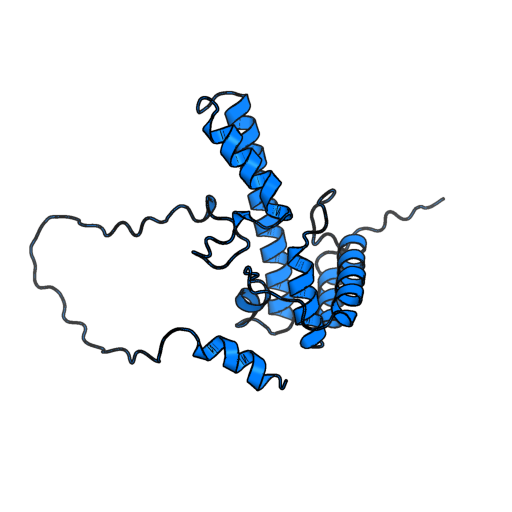 10.416 -12.645 1.00 59.72 192 MET A C 1
ATOM 1594 O O . MET A 1 192 ? -18.842 9.268 -13.048 1.00 59.72 192 MET A O 1
ATOM 1598 N N . ASP A 1 193 ? -19.642 11.215 -12.233 1.00 49.44 193 ASP A N 1
ATOM 1599 C CA . ASP A 1 193 ? -21.023 10.991 -12.607 1.00 49.44 193 ASP A CA 1
ATOM 1600 C C . ASP A 1 193 ? -20.998 10.910 -14.126 1.00 49.44 193 ASP A C 1
ATOM 1602 O O . ASP A 1 193 ? -20.704 11.886 -14.819 1.00 49.44 193 ASP A O 1
ATOM 1606 N N . ILE A 1 194 ? -21.221 9.702 -14.640 1.00 50.03 194 ILE A N 1
ATOM 1607 C CA . ILE A 1 194 ? -21.583 9.492 -16.032 1.00 50.03 194 ILE A CA 1
ATOM 1608 C C . ILE A 1 194 ? -23.000 10.057 -16.130 1.00 50.03 194 ILE A C 1
ATOM 1610 O O . ILE A 1 194 ? -23.988 9.325 -16.118 1.00 50.03 194 ILE A O 1
ATOM 1614 N N . SER A 1 195 ? -23.095 11.384 -16.102 1.00 45.91 195 SER A N 1
ATOM 1615 C CA . SER A 1 195 ? -24.262 12.106 -16.560 1.00 45.91 195 SER A CA 1
ATOM 1616 C C . SER A 1 195 ? -24.328 11.830 -18.053 1.00 45.91 195 SER A C 1
ATOM 1618 O O . SER A 1 195 ? -23.449 12.246 -18.811 1.00 45.91 195 SER A O 1
ATOM 1620 N N . GLN A 1 196 ? -25.303 10.993 -18.394 1.00 35.59 196 GLN A N 1
ATOM 1621 C CA . GLN A 1 196 ? -25.735 10.663 -19.746 1.00 35.59 196 GLN A CA 1
ATOM 1622 C C . GLN A 1 196 ? -26.054 11.917 -20.559 1.00 35.59 196 GLN A C 1
ATOM 1624 O O . GLN A 1 196 ? -26.506 12.916 -19.951 1.00 35.59 196 GLN A O 1
#

Secondary structure (DSSP, 8-state):
--HHHHHHHHHSSS--------------S--------------TTTS-TTS-TT-GGGGSSHHHHHHHHHHHHHHHSPTTSHHHHHHHHHHHHHHHHHHHHHHHHHHHHHHTT-TTTHHHHH---TT---S-HHHHHHHHHHHHHHHHHBSSSPTT----HHHHHHHHHHHHTT-HHHHHHHHHHHSB--------

pLDDT: mean 75.57, std 21.97, range [29.72, 98.25]

Radius of gyration: 21.45 Å; chains: 1; bounding box: 67×35×56 Å